Protein AF-A0A2N1R2W1-F1 (afdb_monomer)

Sequence (189 aa):
MGLFDTFIFDSPIACSECGKPIKSAQSRNFGSSLDTYRVGDAVRDCDIRLGIVKEQCYCDSCSGLNGAKENDTWLVIWHGVYAGAYASYESAEIRLNSIDRSTLLEWHSRHQTEKEEWQRRFRSFYAAIEEWHRYSVAEDKKAFLKEPLAFIRSNLLEYIKSDDPLGAILEGYKRDNDTTDLDGSDLSG

pLDDT: mean 80.57, std 15.58, range [33.22, 95.0]

Solvent-accessible surface area (backbone atoms only — not comparable to full-atom values): 11113 Å² total; per-residue (Å²): 136,83,61,41,24,34,40,47,33,91,58,58,44,63,38,91,87,80,61,50,73,32,51,51,34,62,40,75,91,46,62,38,75,60,47,76,41,45,69,55,34,74,50,62,74,46,87,52,50,70,50,73,45,83,44,59,32,69,51,86,90,43,69,84,48,94,80,61,76,74,37,63,31,23,37,24,31,51,74,24,21,32,69,43,53,28,77,40,67,68,61,31,52,52,49,65,73,63,68,48,72,65,59,52,52,51,36,52,50,49,54,51,52,53,50,53,50,49,52,52,50,51,53,53,52,51,50,52,52,55,48,50,52,52,52,72,71,41,90,53,56,71,60,63,70,65,44,97,62,44,84,83,43,61,63,55,67,61,26,69,74,40,98,49,36,67,60,47,51,52,62,74,67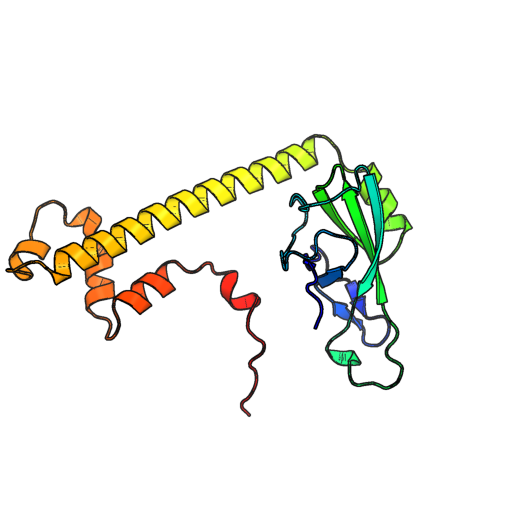,56,58,89,70,62,62,77,79,64,79,83,70,92,81,83,135

Secondary structure (DSSP, 8-state):
----EEEEEEEEEEPTTT-PEEEEEEESSS-----EE-TTPBPTT---SEEEEEEEE--TTTTTSTT-PPEEEEEEEETTEEEEEESSHHHHHHHHHH--HHHHHHHHHHHHHHHHHHHHHHHHHHHHHHHHHHHHH-S-HHHHTTSTTTTT-TTHHHHTTSSSHHHHHHHHTS-TTSSTT--------

Structure (mmCIF, N/CA/C/O backbone):
data_AF-A0A2N1R2W1-F1
#
_entry.id   AF-A0A2N1R2W1-F1
#
loop_
_atom_site.group_PDB
_atom_site.id
_atom_site.type_symbol
_atom_site.label_atom_id
_atom_site.label_alt_id
_atom_site.label_comp_id
_atom_site.label_asym_id
_atom_site.label_entity_id
_atom_site.label_seq_id
_atom_site.pdbx_PDB_ins_code
_atom_site.Cartn_x
_atom_site.Cartn_y
_atom_site.Cartn_z
_atom_site.occupancy
_atom_site.B_iso_or_equiv
_atom_site.auth_seq_id
_atom_site.auth_comp_id
_atom_site.auth_asym_id
_atom_site.auth_atom_id
_atom_site.pdbx_PDB_model_num
ATOM 1 N N . MET A 1 1 ? 1.694 -23.095 7.680 1.00 49.62 1 MET A N 1
ATOM 2 C CA . MET A 1 1 ? 1.696 -21.619 7.678 1.00 49.62 1 MET A CA 1
ATOM 3 C C . MET A 1 1 ? 0.454 -21.185 6.922 1.00 49.62 1 MET A C 1
ATOM 5 O O . MET A 1 1 ? 0.238 -21.720 5.843 1.00 49.62 1 MET A O 1
ATOM 9 N N . GLY A 1 2 ? -0.425 -20.392 7.537 1.00 59.78 2 GLY A N 1
ATOM 10 C CA . GLY A 1 2 ? -1.659 -19.933 6.886 1.00 59.78 2 GLY A CA 1
ATOM 11 C C . GLY A 1 2 ? -1.384 -18.728 5.989 1.00 59.78 2 GLY A C 1
ATOM 12 O O . GLY A 1 2 ? -0.413 -18.013 6.224 1.00 59.78 2 GLY A O 1
ATOM 13 N N . LEU A 1 3 ? -2.207 -18.542 4.959 1.00 78.38 3 LEU A N 1
ATOM 14 C CA . LEU A 1 3 ? -2.186 -17.342 4.127 1.00 78.38 3 LEU A CA 1
ATOM 15 C C . LEU A 1 3 ? -2.912 -16.242 4.910 1.00 78.38 3 LEU A C 1
ATOM 17 O O . LEU A 1 3 ? -4.079 -16.419 5.246 1.00 78.38 3 LEU A O 1
ATOM 21 N N . PHE A 1 4 ? -2.217 -15.164 5.266 1.00 84.25 4 PHE A N 1
ATOM 22 C CA . PHE A 1 4 ? -2.785 -14.052 6.029 1.00 84.25 4 PHE A CA 1
ATOM 23 C C . PHE A 1 4 ? -2.544 -12.747 5.294 1.00 84.25 4 PHE A C 1
ATOM 25 O O . PHE A 1 4 ? -1.460 -12.531 4.751 1.00 84.25 4 PHE A O 1
ATOM 32 N N . ASP A 1 5 ? -3.548 -11.882 5.302 1.00 88.81 5 ASP A N 1
ATOM 33 C CA . ASP A 1 5 ? -3.413 -10.541 4.754 1.00 88.81 5 ASP A CA 1
ATOM 34 C C . ASP A 1 5 ? -2.723 -9.634 5.776 1.00 88.81 5 ASP A C 1
ATOM 36 O O . ASP A 1 5 ? -2.948 -9.756 6.984 1.00 88.81 5 ASP A O 1
ATOM 40 N N . THR A 1 6 ? -1.874 -8.727 5.299 1.00 91.31 6 THR A N 1
ATOM 41 C CA . THR A 1 6 ? -1.077 -7.836 6.148 1.00 91.31 6 THR A CA 1
ATOM 42 C C . THR A 1 6 ? -1.639 -6.422 6.101 1.00 91.31 6 THR A C 1
ATOM 44 O O . THR A 1 6 ? -1.741 -5.819 5.041 1.00 91.31 6 THR A O 1
ATOM 47 N N . PHE A 1 7 ? -1.964 -5.854 7.256 1.00 92.88 7 PHE A N 1
ATOM 48 C CA . PHE A 1 7 ? -2.456 -4.486 7.389 1.00 92.88 7 PHE A CA 1
ATOM 49 C C . PHE A 1 7 ? -1.353 -3.607 7.957 1.00 92.88 7 PHE A C 1
ATOM 51 O O . PHE A 1 7 ? -0.898 -3.831 9.077 1.00 92.88 7 PHE A O 1
ATOM 58 N N . ILE A 1 8 ? -0.928 -2.604 7.191 1.00 93.62 8 ILE A N 1
ATOM 59 C CA . ILE A 1 8 ? 0.090 -1.640 7.609 1.00 93.62 8 ILE A CA 1
ATOM 60 C C . ILE A 1 8 ? -0.573 -0.512 8.395 1.00 93.62 8 ILE A C 1
ATOM 62 O O . ILE A 1 8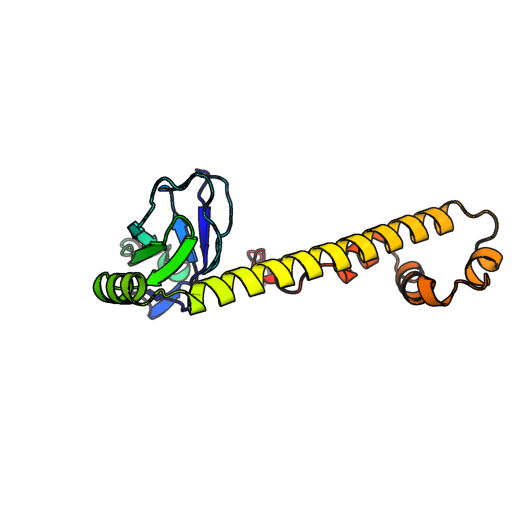 ? -1.594 0.049 7.986 1.00 93.62 8 ILE A O 1
ATOM 66 N N . PHE A 1 9 ? 0.001 -0.167 9.538 1.00 92.31 9 PHE A N 1
ATOM 67 C CA . PHE A 1 9 ? -0.501 0.898 10.391 1.00 92.31 9 PHE A CA 1
ATOM 68 C C . PHE A 1 9 ? 0.107 2.227 9.959 1.00 92.31 9 PHE A C 1
ATOM 70 O O . PHE A 1 9 ? 1.325 2.357 9.868 1.00 92.31 9 PHE A O 1
ATOM 77 N N . ASP A 1 10 ? -0.742 3.225 9.728 1.00 88.00 10 ASP A N 1
ATOM 78 C CA . ASP A 1 10 ? -0.288 4.589 9.430 1.00 88.00 10 ASP A CA 1
ATOM 79 C C . ASP A 1 10 ? 0.435 5.210 10.639 1.00 88.00 10 ASP A C 1
ATOM 81 O O . ASP A 1 10 ? 1.458 5.876 10.514 1.00 88.00 10 ASP A O 1
ATOM 85 N N . SER A 1 11 ? -0.059 4.905 11.842 1.00 87.62 11 SER A N 1
ATOM 86 C CA . SER A 1 11 ? 0.591 5.226 13.111 1.00 87.62 11 SER A CA 1
ATOM 87 C C . SER A 1 11 ? 0.948 3.934 13.848 1.00 87.62 11 SER A C 1
ATOM 89 O O . SER A 1 11 ? 0.044 3.144 14.132 1.00 87.62 11 SER A O 1
ATOM 91 N N . PRO A 1 12 ? 2.231 3.693 14.179 1.00 89.25 12 PRO A N 1
ATOM 92 C CA . PRO A 1 12 ? 2.627 2.484 14.885 1.00 89.25 12 PRO A CA 1
ATOM 93 C C . PRO A 1 12 ? 1.955 2.365 16.256 1.00 89.25 12 PRO A C 1
ATOM 95 O O . PRO A 1 12 ? 1.862 3.339 17.004 1.00 89.25 12 PRO A O 1
ATOM 98 N N . ILE A 1 13 ? 1.544 1.151 16.609 1.00 89.56 13 ILE A N 1
ATOM 99 C CA . ILE A 1 13 ? 0.961 0.839 17.916 1.00 89.56 13 ILE A CA 1
ATOM 100 C C . ILE A 1 13 ? 2.089 0.429 18.862 1.00 89.56 13 ILE A C 1
ATOM 102 O O . ILE A 1 13 ? 2.909 -0.420 18.524 1.00 89.56 13 ILE A O 1
ATOM 106 N N . ALA A 1 14 ? 2.163 1.027 20.049 1.00 88.62 14 ALA A N 1
ATOM 107 C CA . ALA A 1 14 ? 3.175 0.652 21.032 1.00 88.62 14 ALA A CA 1
ATOM 108 C C . ALA A 1 14 ? 2.843 -0.708 21.663 1.00 88.62 14 ALA A C 1
ATOM 110 O O . ALA A 1 14 ? 1.728 -0.928 22.134 1.00 88.62 14 ALA A O 1
ATOM 111 N N . CYS A 1 15 ? 3.826 -1.606 21.713 1.00 87.25 15 CYS A N 1
ATOM 112 C CA . CYS A 1 15 ? 3.702 -2.869 22.432 1.00 87.25 15 CYS A CA 1
ATOM 113 C C . CYS A 1 15 ? 3.507 -2.612 23.934 1.00 87.25 15 CYS A C 1
ATOM 115 O O . CYS A 1 15 ? 4.299 -1.896 24.547 1.00 87.25 15 CYS A O 1
ATOM 117 N N . SER A 1 16 ? 2.498 -3.239 24.538 1.00 84.25 16 SER A N 1
ATOM 118 C CA . SER A 1 16 ? 2.190 -3.104 25.969 1.00 84.25 16 SER A CA 1
ATOM 119 C C . SER A 1 16 ? 3.303 -3.606 26.901 1.00 84.25 16 SER A C 1
ATOM 121 O O . SER A 1 16 ? 3.404 -3.133 28.029 1.00 84.25 16 SER A O 1
ATOM 123 N N . GLU A 1 17 ? 4.158 -4.518 26.428 1.00 84.19 17 GLU A N 1
ATOM 124 C CA . GLU A 1 17 ? 5.233 -5.125 27.224 1.00 84.19 17 GLU A CA 1
ATOM 125 C C . GLU A 1 17 ? 6.575 -4.383 27.085 1.00 84.19 17 GLU A C 1
ATOM 127 O O . GLU A 1 17 ? 7.234 -4.093 28.080 1.00 84.19 17 GLU A O 1
ATOM 132 N N . CYS A 1 18 ? 7.003 -4.055 25.859 1.00 85.12 18 CYS A N 1
ATOM 133 C CA . CYS A 1 18 ? 8.324 -3.449 25.618 1.00 85.12 18 CYS A CA 1
ATOM 134 C C . CYS A 1 18 ? 8.290 -2.006 25.095 1.00 85.12 18 CYS A C 1
ATOM 136 O O . CYS A 1 18 ? 9.349 -1.415 24.888 1.00 85.12 18 CYS A O 1
ATOM 138 N N . GLY A 1 19 ? 7.109 -1.446 24.819 1.00 84.62 19 GLY A N 1
ATOM 139 C CA . GLY A 1 19 ? 6.942 -0.093 24.278 1.00 84.62 19 GLY A CA 1
ATOM 140 C C . GLY A 1 19 ? 7.426 0.098 22.837 1.00 84.62 19 GLY A C 1
ATOM 141 O O . GLY A 1 19 ? 7.296 1.193 22.293 1.00 84.62 19 GLY A O 1
ATOM 142 N N . LYS A 1 20 ? 7.982 -0.937 22.193 1.00 87.56 20 LYS A N 1
ATOM 143 C CA . LYS A 1 20 ? 8.446 -0.840 20.805 1.00 87.56 20 LYS A CA 1
ATOM 144 C C . LYS A 1 20 ? 7.273 -0.687 19.829 1.00 87.56 20 LYS A C 1
ATOM 146 O O . LYS A 1 20 ? 6.203 -1.249 20.079 1.00 87.56 20 LYS A O 1
ATOM 151 N N . PRO A 1 21 ? 7.476 0.035 18.712 1.00 88.88 21 PRO A N 1
ATOM 152 C CA . PRO A 1 21 ? 6.436 0.257 17.718 1.00 88.88 21 PRO A CA 1
ATOM 153 C C . PRO A 1 21 ? 6.151 -1.014 16.911 1.00 88.88 21 PRO A C 1
ATOM 155 O O . PRO A 1 21 ? 7.048 -1.581 16.290 1.00 88.88 21 PRO A O 1
ATOM 158 N N . ILE A 1 22 ? 4.887 -1.414 16.878 1.00 89.25 22 ILE A N 1
ATOM 159 C CA . ILE A 1 22 ? 4.331 -2.428 15.985 1.00 89.25 22 ILE A CA 1
ATOM 160 C C . ILE A 1 22 ? 3.767 -1.688 14.773 1.00 89.25 22 ILE A C 1
ATOM 162 O O . ILE A 1 22 ? 2.984 -0.750 14.926 1.00 89.25 22 ILE A O 1
ATOM 166 N N . LYS A 1 23 ? 4.202 -2.068 13.570 1.00 91.00 23 LYS A N 1
ATOM 167 C CA . LYS A 1 23 ? 3.868 -1.362 12.320 1.00 91.00 23 LYS A CA 1
ATOM 168 C C . LYS A 1 23 ? 2.796 -2.061 11.489 1.00 91.00 23 LYS A C 1
ATOM 170 O O . LYS A 1 23 ? 2.298 -1.468 10.537 1.00 91.00 23 LYS A O 1
ATOM 175 N N . SER A 1 24 ? 2.469 -3.306 11.810 1.00 91.81 24 SER A N 1
ATOM 176 C CA . SER A 1 24 ? 1.511 -4.089 11.044 1.00 91.81 24 SER A CA 1
ATOM 177 C C . SER A 1 24 ? 0.845 -5.170 11.887 1.00 91.81 24 SER A C 1
ATOM 179 O O . SER A 1 24 ? 1.330 -5.548 12.956 1.00 91.81 24 SER A O 1
ATOM 181 N N . ALA A 1 25 ? -0.277 -5.675 11.385 1.00 90.81 25 ALA A N 1
ATOM 182 C CA . ALA A 1 25 ? -0.905 -6.898 11.866 1.00 90.81 25 ALA A CA 1
ATOM 183 C C . ALA A 1 25 ? -1.249 -7.815 10.699 1.00 90.81 25 ALA A C 1
ATOM 185 O O . ALA A 1 25 ? -1.547 -7.355 9.598 1.00 90.81 25 ALA A O 1
ATOM 186 N N . GLN A 1 26 ? -1.242 -9.115 10.973 1.00 89.44 26 GLN A N 1
ATOM 187 C CA . GLN A 1 26 ? -1.761 -10.123 10.062 1.00 89.44 26 GLN A CA 1
ATOM 188 C C . GLN A 1 26 ? -3.188 -10.471 10.470 1.00 89.44 26 GLN A C 1
ATOM 190 O O . GLN A 1 26 ? -3.437 -10.755 11.639 1.00 89.44 26 GLN A O 1
ATOM 195 N N . SER A 1 27 ? -4.112 -10.464 9.514 1.00 86.44 27 SER A N 1
ATOM 196 C CA . SER A 1 27 ? -5.513 -10.802 9.754 1.00 86.44 27 SER A 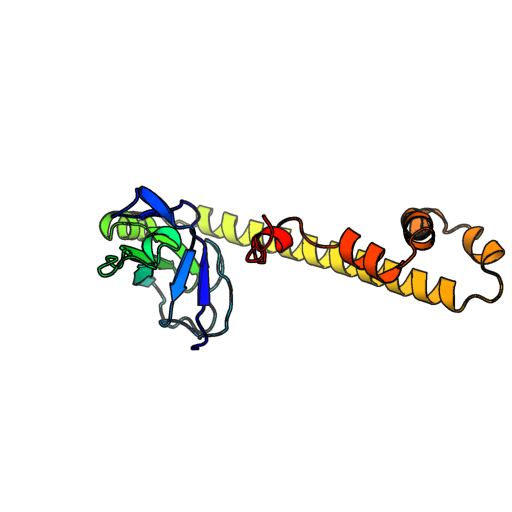CA 1
ATOM 197 C C . SER A 1 27 ? -5.914 -12.075 9.017 1.00 86.44 27 SER A C 1
ATOM 199 O O . SER A 1 27 ? -5.490 -12.338 7.889 1.00 86.44 27 SER A O 1
ATOM 201 N N . ARG A 1 28 ? -6.769 -12.861 9.680 1.00 84.69 28 ARG A N 1
ATOM 202 C CA . ARG A 1 28 ? -7.452 -14.039 9.116 1.00 84.69 28 ARG A CA 1
ATOM 203 C C . ARG A 1 28 ? -8.890 -13.754 8.695 1.00 84.69 28 ARG A C 1
ATOM 205 O O . ARG A 1 28 ? -9.546 -14.637 8.158 1.00 84.69 28 ARG A O 1
ATOM 212 N N . ASN A 1 29 ? -9.393 -12.563 9.007 1.00 82.38 29 ASN A N 1
ATOM 213 C CA . ASN A 1 29 ? -10.805 -12.218 8.865 1.00 82.38 29 ASN A CA 1
ATOM 214 C C . ASN A 1 29 ? -11.178 -11.776 7.440 1.00 82.38 29 ASN A C 1
ATOM 216 O O . ASN A 1 29 ? -12.335 -11.447 7.190 1.00 82.38 29 ASN A O 1
ATOM 220 N N . PHE A 1 30 ? -10.216 -11.781 6.515 1.00 83.50 30 PHE A N 1
ATOM 221 C CA . PHE A 1 30 ? -10.380 -11.373 5.119 1.00 83.50 30 PHE A CA 1
ATOM 222 C C . PHE A 1 30 ? -9.946 -12.495 4.160 1.00 83.50 30 PHE A C 1
ATOM 224 O O . PHE A 1 30 ? -9.651 -13.612 4.596 1.00 83.50 30 PHE A O 1
ATOM 231 N N . GLY A 1 31 ? -9.934 -12.202 2.854 1.00 71.31 31 GLY A N 1
ATOM 232 C CA . GLY A 1 31 ? -9.755 -13.155 1.750 1.00 71.31 31 GLY A CA 1
ATOM 233 C C . GLY A 1 31 ? -8.537 -14.084 1.817 1.00 71.31 31 GLY A C 1
ATOM 234 O O . GLY A 1 31 ? -8.500 -15.065 1.078 1.00 71.31 31 GLY A O 1
ATOM 235 N N . SER A 1 32 ? -7.577 -13.849 2.722 1.00 78.25 32 SER A N 1
ATOM 236 C CA . SER A 1 32 ? -6.394 -14.701 2.916 1.00 78.25 32 SER A CA 1
ATOM 237 C C . SER A 1 32 ? -5.560 -14.780 1.633 1.00 78.25 32 SER A C 1
ATOM 239 O O . SER A 1 32 ? -5.049 -15.829 1.242 1.00 78.25 32 SER A O 1
ATOM 241 N N . SER A 1 33 ? -5.448 -13.632 0.970 1.00 80.31 33 SER A N 1
ATOM 242 C CA . SER A 1 33 ? -4.845 -13.418 -0.347 1.00 80.31 33 SER A CA 1
ATOM 243 C C . SER A 1 33 ? -3.339 -13.138 -0.314 1.00 80.31 33 SER A C 1
ATOM 245 O O . SER A 1 33 ? -2.736 -13.006 -1.376 1.00 80.31 33 SER A O 1
ATOM 247 N N . LEU A 1 34 ? -2.731 -13.071 0.879 1.00 85.38 34 LEU A N 1
ATOM 248 C CA . LEU A 1 34 ? -1.364 -12.562 1.093 1.00 85.38 34 LEU A CA 1
ATOM 249 C C . LEU A 1 34 ? -1.186 -11.126 0.581 1.00 85.38 34 LEU A C 1
ATOM 251 O O . LEU A 1 34 ? -0.081 -10.719 0.222 1.00 85.38 34 LEU A O 1
ATOM 255 N N . ASP A 1 35 ? -2.273 -10.360 0.533 1.00 88.12 35 ASP A N 1
ATOM 256 C CA . ASP A 1 35 ? -2.211 -8.971 0.112 1.00 88.12 35 ASP A CA 1
ATOM 257 C C . ASP A 1 35 ? -1.755 -8.096 1.290 1.00 88.12 35 ASP A C 1
ATOM 259 O O . ASP A 1 35 ? -2.054 -8.365 2.460 1.00 88.12 35 ASP A O 1
ATOM 263 N N . THR A 1 36 ? -1.044 -7.018 0.966 1.00 91.25 36 THR A N 1
ATOM 264 C CA . THR A 1 36 ? -0.654 -5.979 1.922 1.00 91.25 36 THR A CA 1
ATOM 265 C C . THR A 1 36 ? -1.529 -4.749 1.708 1.00 91.25 36 THR A C 1
ATOM 267 O O . THR A 1 36 ? -1.535 -4.174 0.622 1.00 91.25 36 THR A O 1
ATOM 270 N N . TYR A 1 37 ? -2.243 -4.327 2.750 1.00 91.94 37 TYR A N 1
ATOM 271 C CA . TYR A 1 37 ? -3.187 -3.213 2.728 1.00 91.94 37 TYR A CA 1
ATOM 272 C C . TYR A 1 37 ? -2.670 -2.019 3.535 1.00 91.94 37 TYR A C 1
ATOM 274 O O . TYR A 1 37 ? -2.253 -2.151 4.690 1.00 91.94 37 TYR A O 1
ATOM 282 N N . ARG A 1 38 ? -2.748 -0.825 2.947 1.00 93.06 38 ARG A N 1
ATOM 283 C CA . ARG A 1 38 ? -2.485 0.475 3.581 1.00 93.06 38 ARG A CA 1
ATOM 284 C C . ARG A 1 38 ? -3.782 1.266 3.736 1.00 93.06 38 ARG A C 1
ATOM 286 O O . ARG A 1 38 ? -4.783 0.998 3.074 1.00 93.06 38 ARG A O 1
ATOM 293 N N . VAL A 1 39 ? -3.786 2.251 4.632 1.00 93.31 39 VAL A N 1
ATOM 294 C CA . VAL A 1 39 ? -4.978 3.078 4.887 1.00 93.31 39 VAL A CA 1
ATOM 295 C C . VAL A 1 39 ? 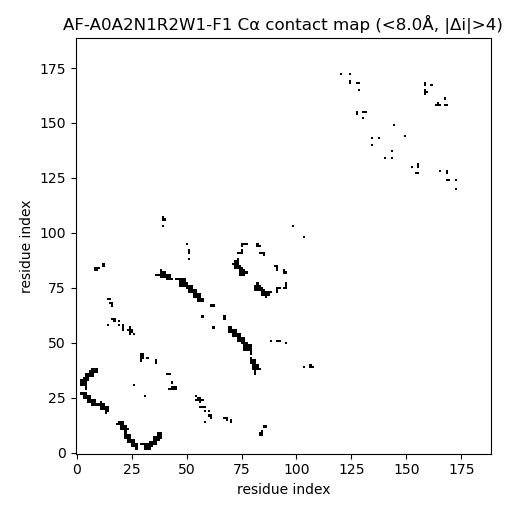-5.430 3.753 3.601 1.00 93.31 39 VAL A C 1
ATOM 297 O O . VAL A 1 39 ? -4.662 4.518 3.027 1.00 93.31 39 VAL A O 1
ATOM 300 N N . GLY A 1 40 ? -6.663 3.500 3.177 1.00 91.50 40 GLY A N 1
ATOM 301 C CA . GLY A 1 40 ? -7.271 3.945 1.926 1.00 91.50 40 GLY A CA 1
ATOM 302 C C . GLY A 1 40 ? -7.355 2.858 0.852 1.00 91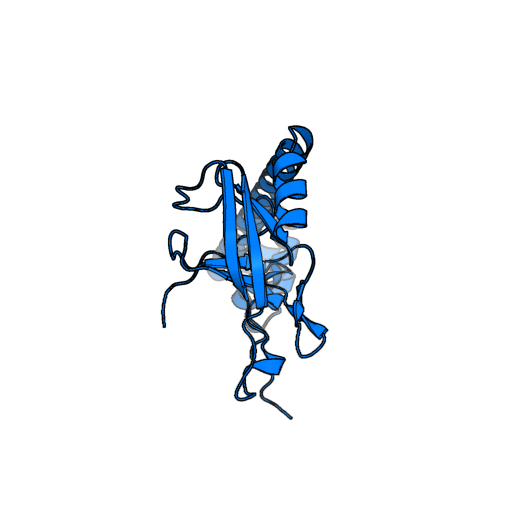.50 40 GLY A C 1
ATOM 303 O O . GLY A 1 40 ? -7.946 3.105 -0.198 1.00 91.50 40 GLY A O 1
ATOM 304 N N . ASP A 1 41 ? -6.805 1.667 1.087 1.00 92.06 41 ASP A N 1
ATOM 305 C CA . ASP A 1 41 ? -6.856 0.554 0.137 1.00 92.06 41 ASP A CA 1
ATOM 306 C C . ASP A 1 41 ? -8.166 -0.226 0.255 1.00 92.06 41 ASP A C 1
ATOM 308 O O . ASP A 1 41 ? -8.703 -0.427 1.347 1.00 92.06 41 ASP A O 1
ATOM 312 N N . ALA A 1 42 ? -8.682 -0.682 -0.887 1.00 91.19 42 ALA A N 1
ATOM 313 C CA . ALA A 1 42 ? -9.834 -1.572 -0.928 1.00 91.19 42 ALA A CA 1
ATOM 314 C C . ALA A 1 42 ? -9.404 -2.996 -0.559 1.00 91.19 42 ALA A C 1
ATOM 316 O O . ALA A 1 42 ? -8.545 -3.579 -1.221 1.00 91.19 42 ALA A O 1
ATOM 317 N N . VAL A 1 43 ? -10.025 -3.553 0.476 1.00 90.50 43 VAL A N 1
ATOM 318 C CA . VAL A 1 43 ? -9.779 -4.914 0.950 1.00 90.50 43 VAL A CA 1
ATOM 319 C C . VAL A 1 43 ? -10.513 -5.895 0.039 1.00 90.50 43 VAL A C 1
ATOM 321 O O . VAL A 1 43 ? -11.731 -5.788 -0.141 1.00 90.50 43 VAL A O 1
ATOM 324 N N . ARG A 1 44 ? -9.783 -6.839 -0.566 1.00 85.38 44 ARG A N 1
ATOM 325 C CA . ARG A 1 44 ? -10.388 -7.880 -1.409 1.00 85.38 44 ARG A CA 1
ATOM 326 C C . ARG A 1 44 ? -11.193 -8.850 -0.554 1.00 85.38 44 ARG A C 1
ATOM 328 O O . ARG A 1 44 ? -10.857 -9.092 0.603 1.00 85.38 44 ARG A O 1
ATOM 335 N N . ASP A 1 45 ? -12.272 -9.370 -1.135 1.00 84.44 45 ASP A N 1
ATOM 336 C CA . ASP A 1 45 ? -13.166 -10.343 -0.494 1.00 84.44 45 ASP A CA 1
ATOM 337 C C . ASP A 1 45 ? -13.620 -9.911 0.914 1.00 84.44 45 ASP A C 1
ATOM 339 O O . ASP A 1 45 ? -13.723 -10.702 1.849 1.00 84.44 45 ASP A O 1
ATOM 343 N N . CYS A 1 46 ? -13.870 -8.607 1.070 1.00 85.62 46 CYS A N 1
ATOM 344 C CA . CYS A 1 46 ? -14.313 -8.010 2.318 1.00 85.62 46 CYS A CA 1
ATOM 345 C C . CYS A 1 46 ? -15.843 -7.929 2.370 1.00 85.62 46 CYS A C 1
ATOM 347 O O . CYS A 1 46 ? -16.463 -7.069 1.736 1.00 85.62 46 CYS A O 1
ATOM 349 N N . ASP A 1 47 ? -16.453 -8.788 3.185 1.00 84.88 47 ASP A N 1
ATOM 350 C CA . ASP A 1 47 ? -17.901 -8.764 3.437 1.00 84.88 47 ASP A CA 1
ATOM 351 C C . ASP A 1 47 ? -18.326 -7.616 4.373 1.00 84.88 47 ASP A C 1
ATOM 353 O O . ASP A 1 47 ? -19.506 -7.259 4.469 1.00 84.88 47 ASP A O 1
ATOM 357 N N . ILE A 1 48 ? -17.363 -6.992 5.057 1.00 85.38 48 ILE A N 1
ATOM 358 C CA . ILE A 1 48 ? -17.611 -5.932 6.032 1.00 85.38 48 ILE A CA 1
ATOM 359 C C . ILE A 1 48 ? -17.828 -4.606 5.304 1.00 85.38 48 ILE A C 1
ATOM 361 O O . ILE A 1 48 ? -16.906 -3.979 4.782 1.00 85.38 48 ILE A O 1
ATOM 365 N N . ARG A 1 49 ? -19.079 -4.137 5.309 1.00 85.00 49 ARG A N 1
ATOM 366 C CA . ARG A 1 49 ? -19.423 -2.816 4.767 1.00 85.00 49 ARG A CA 1
ATOM 367 C C . ARG A 1 49 ? -19.063 -1.692 5.723 1.00 85.00 49 ARG A C 1
ATOM 369 O O . ARG A 1 49 ? -18.513 -0.708 5.278 1.00 85.00 49 ARG A O 1
ATOM 376 N N . LEU A 1 50 ? -19.357 -1.794 7.006 1.00 89.75 50 LEU A N 1
ATOM 377 C CA . LEU A 1 50 ? -18.965 -0.800 8.005 1.00 89.75 50 LEU A CA 1
ATOM 378 C C . LEU A 1 50 ? -18.714 -1.566 9.293 1.00 89.75 50 LEU A C 1
ATOM 380 O O . LEU A 1 50 ? -19.603 -2.288 9.744 1.00 89.75 50 LEU A O 1
ATOM 384 N N . GLY A 1 51 ? -17.520 -1.456 9.863 1.00 92.50 51 GLY A N 1
ATOM 385 C CA . GLY A 1 51 ? -17.224 -2.195 11.080 1.00 92.50 51 GLY A CA 1
ATOM 386 C C . GLY A 1 51 ? -15.817 -2.002 11.607 1.00 92.50 51 GLY A C 1
ATOM 387 O O . GLY A 1 51 ? -14.924 -1.503 10.922 1.00 92.50 51 GLY A O 1
ATOM 388 N N . ILE A 1 52 ? -15.648 -2.427 12.854 1.00 94.06 52 ILE A N 1
ATOM 389 C CA . ILE A 1 52 ? -14.369 -2.478 13.548 1.00 94.06 52 ILE A CA 1
ATOM 390 C C . ILE A 1 52 ? -14.079 -3.948 13.828 1.00 94.06 52 ILE A C 1
ATOM 392 O O . ILE A 1 52 ? -14.882 -4.633 14.461 1.00 94.06 52 ILE A O 1
ATOM 396 N N . VAL A 1 53 ? -12.939 -4.429 13.349 1.00 92.81 53 VAL A N 1
ATOM 397 C CA . VAL A 1 53 ? -12.485 -5.807 13.533 1.00 92.81 53 VAL A CA 1
ATOM 398 C C . VAL A 1 53 ? -11.411 -5.816 14.602 1.00 92.81 53 VAL A C 1
ATOM 400 O O . VAL A 1 53 ? -10.423 -5.090 14.504 1.00 92.81 53 VAL A O 1
ATOM 403 N N . LYS A 1 54 ? -11.609 -6.631 15.636 1.00 93.19 54 LYS A N 1
ATOM 404 C CA . LYS A 1 54 ? -10.579 -6.873 16.639 1.00 93.19 54 LYS A CA 1
ATOM 405 C C . LYS A 1 54 ? -9.585 -7.892 16.089 1.00 93.19 54 LYS A C 1
ATOM 407 O O . LYS A 1 54 ? -9.980 -8.989 15.707 1.00 93.19 54 LYS A O 1
ATOM 412 N N . GLU A 1 55 ? -8.316 -7.528 16.102 1.00 90.94 55 GLU A N 1
ATOM 413 C CA . GLU A 1 55 ? -7.187 -8.363 15.723 1.00 90.94 55 GLU A CA 1
ATOM 414 C C . GLU A 1 55 ? -6.146 -8.389 16.827 1.00 90.94 55 GLU A C 1
ATOM 416 O O . GLU A 1 55 ? -6.116 -7.532 17.711 1.00 90.94 55 GLU A O 1
ATOM 421 N N . GLN A 1 56 ? -5.264 -9.372 16.746 1.00 87.94 56 GLN A N 1
ATOM 422 C CA . GLN A 1 56 ? -4.111 -9.473 17.621 1.00 87.94 56 GLN A CA 1
ATOM 423 C C . GLN A 1 56 ? -2.864 -9.154 16.814 1.00 87.94 56 GLN A C 1
ATOM 425 O O . GLN A 1 56 ? -2.620 -9.750 15.765 1.00 87.94 56 GLN A O 1
ATOM 430 N N . CYS A 1 57 ? -2.075 -8.202 17.296 1.00 86.00 57 CYS A N 1
ATOM 431 C CA . CYS A 1 57 ? -0.798 -7.868 16.697 1.00 86.00 57 CYS A CA 1
ATOM 432 C C . CYS A 1 57 ? 0.356 -8.425 17.529 1.00 86.00 57 CYS A C 1
ATOM 434 O O . CYS A 1 57 ? 0.306 -8.541 18.762 1.00 86.00 57 CYS A O 1
ATOM 436 N N . TYR A 1 58 ? 1.403 -8.809 16.809 1.00 81.81 58 TYR A N 1
ATOM 437 C CA . TYR A 1 58 ? 2.571 -9.452 17.372 1.00 81.81 58 TYR A CA 1
ATOM 438 C C . TYR A 1 58 ? 3.737 -8.477 17.436 1.00 81.81 58 TYR A C 1
ATOM 440 O O . TYR A 1 58 ? 3.915 -7.640 16.555 1.00 81.81 58 TYR A O 1
ATOM 448 N N . CYS A 1 59 ? 4.539 -8.590 18.491 1.00 83.31 59 CYS A N 1
ATOM 449 C CA . CYS A 1 59 ? 5.758 -7.811 18.629 1.00 83.31 59 CYS A CA 1
ATOM 450 C C . CYS A 1 59 ? 6.967 -8.722 18.425 1.00 83.31 59 CYS A C 1
ATOM 452 O O . CYS A 1 59 ? 7.237 -9.588 19.260 1.00 83.31 59 CYS A O 1
ATOM 454 N N . ASP A 1 60 ? 7.750 -8.461 17.380 1.00 81.56 60 ASP A N 1
ATOM 455 C CA . ASP A 1 60 ? 8.939 -9.258 17.046 1.00 81.56 60 ASP A CA 1
ATOM 456 C C . ASP A 1 60 ? 9.959 -9.303 18.186 1.00 81.56 60 ASP A C 1
ATOM 458 O O . ASP A 1 60 ? 10.636 -10.305 18.389 1.00 81.56 60 ASP A O 1
ATOM 462 N N . SER A 1 61 ? 10.033 -8.245 18.995 1.00 80.56 61 SER A N 1
ATOM 463 C CA . SER A 1 61 ? 10.947 -8.187 20.142 1.00 80.56 61 SER A CA 1
ATOM 464 C C . SER A 1 61 ? 10.478 -8.975 21.362 1.00 80.56 61 SER A C 1
ATOM 466 O O . SER A 1 61 ? 11.305 -9.341 22.192 1.00 80.56 61 SER A O 1
ATOM 468 N N . CYS A 1 62 ? 9.174 -9.224 21.494 1.00 76.75 62 CYS A N 1
ATOM 469 C CA . CYS A 1 62 ? 8.611 -10.003 22.601 1.00 76.75 62 CYS A CA 1
ATOM 470 C C . CYS A 1 62 ? 8.355 -11.464 22.218 1.00 76.75 62 CYS A C 1
ATOM 472 O O . CYS A 1 62 ? 8.043 -12.276 23.081 1.00 76.75 62 CYS A O 1
ATOM 474 N N . SER A 1 63 ? 8.536 -11.796 20.942 1.00 66.06 63 SER A N 1
ATOM 475 C CA . SER A 1 63 ? 8.212 -13.076 20.321 1.00 66.06 63 SER A CA 1
ATOM 476 C C . SER A 1 63 ? 8.801 -14.327 20.988 1.00 66.06 63 SER A C 1
ATOM 478 O O . SER A 1 63 ? 8.223 -15.408 20.906 1.00 66.06 63 SER A O 1
ATOM 480 N N . GLY A 1 64 ? 9.942 -14.185 21.666 1.00 62.47 64 GLY A N 1
ATOM 481 C CA . GLY A 1 64 ? 10.637 -15.271 22.364 1.00 62.47 64 GLY A CA 1
ATOM 482 C C . GLY A 1 64 ? 10.404 -15.331 23.878 1.00 62.47 64 GLY A C 1
ATOM 483 O O . GLY A 1 64 ? 10.943 -16.218 24.539 1.00 62.47 64 GLY A O 1
ATOM 484 N N . LEU A 1 65 ? 9.648 -14.392 24.456 1.00 59.75 65 LEU A N 1
ATOM 485 C CA . LEU A 1 65 ? 9.378 -14.360 25.894 1.00 59.75 65 LEU A CA 1
ATOM 486 C C . LEU A 1 65 ? 8.145 -15.217 26.200 1.00 59.75 65 LEU A C 1
ATOM 488 O O . LEU A 1 65 ? 7.036 -14.921 25.758 1.00 59.75 65 LEU A O 1
ATOM 492 N N . ASN A 1 66 ? 8.337 -16.282 26.984 1.00 45.47 66 ASN A N 1
ATOM 493 C CA . ASN A 1 66 ? 7.249 -17.111 27.503 1.00 45.47 66 ASN A CA 1
ATOM 494 C C . ASN A 1 66 ? 6.248 -16.227 28.270 1.00 45.47 66 ASN A C 1
ATOM 496 O O . ASN A 1 66 ? 6.540 -15.792 29.382 1.00 45.47 66 ASN A O 1
ATOM 500 N N . GLY A 1 67 ? 5.084 -15.959 27.669 1.00 50.50 67 GLY A N 1
ATOM 501 C CA . GLY A 1 67 ? 4.050 -15.083 28.233 1.00 50.50 67 GLY A CA 1
ATOM 502 C C . GLY A 1 67 ? 3.858 -13.740 27.523 1.00 50.50 67 GLY A C 1
ATOM 503 O O . GLY A 1 67 ? 3.186 -12.880 28.087 1.00 50.50 67 GLY A O 1
ATOM 504 N N . ALA A 1 68 ? 4.416 -13.544 26.321 1.00 54.97 68 ALA A N 1
ATOM 505 C CA . ALA A 1 68 ? 4.130 -12.370 25.498 1.00 54.97 68 ALA A CA 1
ATOM 506 C C . ALA A 1 68 ? 2.613 -12.178 25.344 1.00 54.97 68 ALA A C 1
ATOM 508 O O . ALA A 1 68 ? 1.924 -13.020 24.766 1.00 54.97 68 ALA A O 1
ATOM 509 N N . LYS A 1 69 ? 2.090 -11.081 25.899 1.00 61.34 69 LYS A N 1
ATOM 510 C CA . LYS A 1 69 ? 0.684 -10.728 25.738 1.00 61.34 69 LYS A CA 1
ATOM 511 C C . LYS A 1 69 ? 0.431 -10.309 24.299 1.00 61.34 69 LYS A C 1
ATOM 513 O O . LYS A 1 69 ? 1.146 -9.476 23.741 1.00 61.34 69 LYS A O 1
ATOM 518 N N . GLU A 1 70 ? -0.608 -10.893 23.723 1.00 71.69 70 GLU A N 1
ATOM 519 C CA . GLU A 1 70 ? -1.177 -10.461 22.454 1.00 71.69 70 GLU A CA 1
ATOM 520 C C . GLU A 1 70 ? -1.638 -9.007 22.614 1.00 71.69 70 GLU A C 1
ATOM 522 O O . GLU A 1 70 ? -2.360 -8.671 23.556 1.00 71.69 70 GLU A O 1
ATOM 527 N N . ASN A 1 71 ? -1.162 -8.124 21.735 1.00 83.00 71 ASN A N 1
ATOM 528 C CA . ASN A 1 71 ? -1.598 -6.736 21.744 1.00 83.00 71 ASN A CA 1
ATOM 529 C 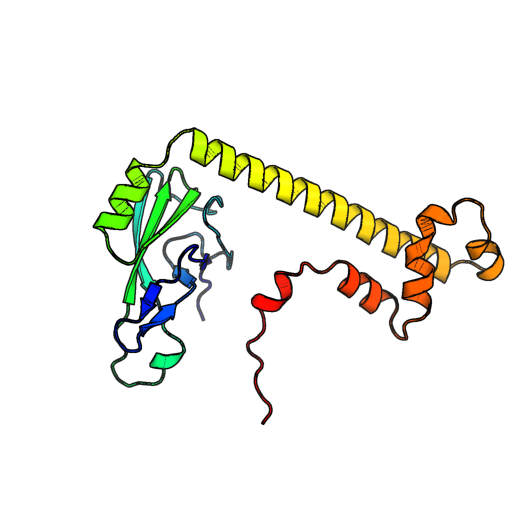C . ASN A 1 71 ? -2.870 -6.654 20.909 1.00 83.00 71 ASN A C 1
ATOM 531 O O . ASN A 1 71 ? -2.860 -6.941 19.712 1.00 83.00 71 ASN A O 1
ATOM 535 N N . ASP A 1 72 ? -3.970 -6.276 21.546 1.00 89.50 72 ASP A N 1
ATOM 536 C CA . ASP A 1 72 ? -5.220 -6.065 20.835 1.00 89.50 72 ASP A CA 1
ATOM 537 C C . ASP A 1 72 ? -5.092 -4.835 19.924 1.00 89.50 72 ASP A C 1
ATOM 539 O O . ASP A 1 72 ? -4.593 -3.780 20.319 1.00 89.50 72 ASP A O 1
ATOM 543 N N . THR A 1 73 ? -5.530 -4.980 18.681 1.00 91.94 73 THR A N 1
ATOM 544 C CA . THR A 1 73 ? -5.613 -3.915 17.682 1.00 91.94 73 THR A CA 1
ATOM 545 C C . THR A 1 73 ? -7.000 -3.920 17.065 1.00 91.94 73 THR A C 1
ATOM 547 O O . THR A 1 73 ? -7.621 -4.963 16.888 1.00 91.94 73 THR A O 1
ATOM 550 N N . TRP A 1 74 ? -7.499 -2.741 16.726 1.00 94.44 74 TRP A N 1
ATOM 551 C CA . TRP A 1 74 ? -8.812 -2.557 16.129 1.00 94.44 74 TRP A CA 1
ATOM 552 C C . TRP A 1 74 ? -8.640 -2.001 14.721 1.00 94.44 74 TRP A C 1
ATOM 554 O O . TRP A 1 74 ? -8.217 -0.858 14.546 1.00 94.44 74 TRP A O 1
ATOM 564 N N . LEU A 1 75 ? -8.944 -2.824 13.718 1.00 94.19 75 LEU A N 1
ATOM 565 C CA . LEU A 1 75 ? -8.940 -2.440 12.311 1.00 94.19 75 LEU A CA 1
ATOM 566 C C . LEU A 1 75 ? -10.288 -1.822 11.949 1.00 94.19 75 LEU A C 1
ATOM 568 O O . LEU A 1 75 ? -11.336 -2.420 12.185 1.00 94.19 75 LEU A O 1
ATOM 572 N N . VAL A 1 76 ? -10.270 -0.637 11.350 1.00 95.00 76 VAL A N 1
ATOM 573 C CA . VAL A 1 76 ? -11.472 0.068 10.900 1.00 95.00 76 VAL A CA 1
ATOM 574 C C . VAL A 1 76 ? -11.678 -0.201 9.419 1.00 95.00 76 VAL A C 1
ATOM 576 O O . VAL A 1 76 ? -10.814 0.126 8.603 1.00 95.00 76 VAL A O 1
ATOM 579 N N . ILE A 1 77 ? -12.837 -0.756 9.069 1.00 94.25 77 ILE A N 1
ATOM 580 C CA . ILE A 1 77 ? -13.251 -0.987 7.687 1.00 94.25 77 ILE A CA 1
ATOM 581 C C . ILE A 1 77 ? -14.440 -0.087 7.355 1.00 94.25 77 ILE A C 1
ATOM 583 O O . ILE A 1 77 ? -15.482 -0.127 8.016 1.00 94.25 77 ILE A O 1
ATOM 587 N N . TRP A 1 78 ? -14.289 0.702 6.293 1.00 93.62 78 TRP A N 1
ATOM 588 C CA . TRP A 1 78 ? -15.300 1.622 5.790 1.00 93.62 78 TRP A CA 1
ATOM 589 C C . TRP A 1 78 ? -15.617 1.327 4.322 1.00 93.62 78 TRP A C 1
ATOM 591 O O . TRP A 1 78 ? -14.782 1.489 3.446 1.00 93.62 78 TRP A O 1
ATOM 601 N N . HIS A 1 79 ? -16.820 0.846 4.039 1.00 90.50 79 HIS A N 1
ATOM 602 C CA . HIS A 1 79 ? -17.286 0.333 2.742 1.00 90.50 79 HIS A CA 1
ATOM 603 C C . HIS A 1 79 ? -16.303 -0.611 2.025 1.00 90.50 79 HIS A C 1
ATOM 605 O O . HIS A 1 79 ? -16.164 -0.551 0.805 1.00 90.50 79 HIS A O 1
ATOM 611 N N . GLY A 1 80 ? -15.653 -1.510 2.773 1.00 89.94 80 GLY A N 1
ATOM 612 C CA . GLY A 1 80 ? -14.624 -2.416 2.246 1.00 89.94 80 GLY A CA 1
ATOM 613 C C . GLY A 1 80 ? -13.259 -1.753 2.022 1.00 89.94 80 GLY A C 1
ATOM 614 O O . GLY A 1 80 ? -12.371 -2.369 1.449 1.00 89.94 80 GLY A O 1
ATOM 615 N N . VAL A 1 81 ? -13.076 -0.506 2.462 1.00 92.62 81 VAL A N 1
ATOM 616 C CA . VAL A 1 81 ? -11.798 0.213 2.460 1.00 92.62 81 VAL A CA 1
ATOM 617 C C . VAL A 1 81 ? -11.194 0.161 3.855 1.00 92.62 81 VAL A C 1
ATOM 619 O O . VAL A 1 81 ? -11.872 0.425 4.850 1.00 92.62 81 VAL A O 1
ATOM 622 N N . TYR A 1 82 ? -9.909 -0.158 3.941 1.00 94.62 82 TYR A N 1
ATOM 623 C CA . TYR A 1 82 ? -9.174 -0.114 5.195 1.00 94.62 82 TYR A CA 1
ATOM 624 C C . TYR A 1 82 ? -8.926 1.342 5.605 1.00 94.62 82 TYR A C 1
ATOM 626 O O . TYR A 1 82 ? -8.242 2.083 4.911 1.00 94.62 82 TYR A O 1
ATOM 634 N N . ALA A 1 83 ? -9.491 1.774 6.730 1.00 93.31 83 ALA A N 1
ATOM 635 C CA . ALA A 1 83 ? -9.507 3.180 7.136 1.00 93.31 83 ALA A CA 1
ATOM 636 C C . ALA A 1 83 ? -8.532 3.536 8.272 1.00 93.31 83 ALA A C 1
ATOM 638 O O . ALA A 1 83 ? -8.383 4.720 8.601 1.00 93.31 83 ALA A O 1
ATOM 639 N N . GLY A 1 84 ? -7.882 2.536 8.869 1.00 93.62 84 GLY A N 1
ATOM 640 C CA . GLY A 1 84 ? -6.915 2.718 9.950 1.00 93.62 84 GLY A CA 1
ATOM 641 C C . GLY A 1 84 ? -6.892 1.559 10.938 1.00 93.62 84 GLY A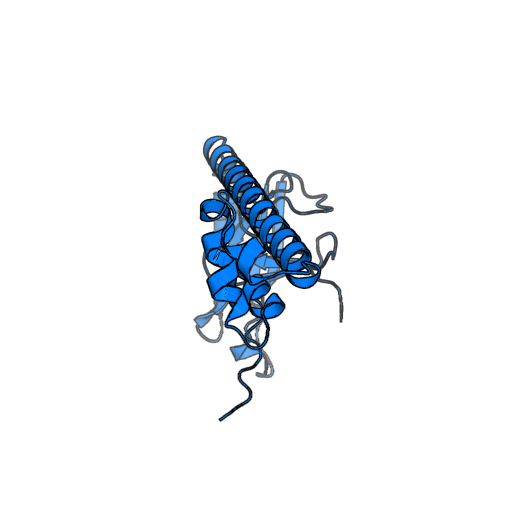 C 1
ATOM 642 O O . GLY A 1 84 ? -7.838 0.776 11.021 1.00 93.62 84 GLY A O 1
ATOM 643 N N . ALA A 1 85 ? -5.808 1.479 11.701 1.00 94.31 85 ALA A N 1
ATOM 644 C CA . ALA A 1 85 ? -5.640 0.561 12.817 1.00 94.31 85 ALA A CA 1
ATOM 645 C C . ALA A 1 85 ? -5.369 1.359 14.090 1.00 94.31 85 ALA A C 1
ATOM 647 O O . ALA A 1 85 ? -4.625 2.341 14.064 1.00 94.31 85 ALA A O 1
ATOM 648 N N . TYR A 1 86 ? -5.974 0.933 15.194 1.00 94.38 86 TYR A N 1
ATOM 649 C CA . TYR A 1 86 ? -5.930 1.665 16.454 1.00 94.38 86 TYR A CA 1
ATOM 650 C C . TYR A 1 86 ? -5.703 0.740 17.643 1.00 94.38 86 TYR A C 1
ATOM 652 O O . TYR A 1 86 ? -6.033 -0.439 17.586 1.00 94.38 86 TYR A O 1
ATOM 660 N N . ALA A 1 87 ? -5.168 1.300 18.731 1.00 91.81 87 ALA A N 1
ATOM 661 C CA . ALA A 1 87 ? -4.898 0.601 19.990 1.00 91.81 87 ALA A CA 1
ATOM 662 C C . ALA A 1 87 ? -6.068 0.651 20.990 1.00 91.81 87 ALA A C 1
ATOM 664 O O . ALA A 1 87 ? -5.946 0.145 22.102 1.00 91.81 87 ALA A O 1
ATOM 665 N N . SER A 1 88 ? -7.188 1.292 20.646 1.00 92.50 88 SER A N 1
ATOM 666 C CA . SER A 1 88 ? -8.407 1.250 21.455 1.00 92.50 88 SER A CA 1
ATOM 667 C C . SER A 1 88 ? -9.646 1.217 20.569 1.00 92.50 88 SER A C 1
ATOM 669 O O . SER A 1 88 ? -9.669 1.808 19.490 1.00 92.50 88 SER A O 1
ATOM 671 N N . TYR A 1 89 ? -10.704 0.565 21.051 1.00 93.56 89 TYR A N 1
ATOM 672 C CA . TYR A 1 89 ? -11.990 0.551 20.354 1.00 93.56 89 TYR A CA 1
ATOM 673 C C . TYR A 1 89 ? -12.569 1.966 20.178 1.00 93.56 89 TYR A C 1
ATOM 675 O O . TYR A 1 89 ? -13.055 2.306 19.105 1.00 93.56 89 TYR A O 1
ATOM 683 N N . GLU A 1 90 ? -12.460 2.819 21.201 1.00 94.50 90 GLU A N 1
ATOM 684 C CA . GLU A 1 90 ? -12.983 4.193 21.170 1.00 94.50 90 GLU A CA 1
ATOM 685 C C . GLU A 1 90 ? -12.337 5.033 20.060 1.00 94.50 90 GLU A C 1
ATOM 687 O O . GLU A 1 90 ? -13.022 5.749 19.332 1.00 94.50 90 GLU A O 1
ATOM 692 N N . SER A 1 91 ? -11.017 4.918 19.875 1.00 93.50 91 SER A N 1
ATOM 693 C CA . SER A 1 91 ? -10.321 5.637 18.800 1.00 93.50 91 SER A CA 1
ATOM 694 C C . SER A 1 91 ? -10.693 5.106 17.412 1.00 93.50 91 SER A C 1
ATOM 696 O O . SER A 1 91 ? -10.873 5.898 16.483 1.00 93.50 91 SER A O 1
ATOM 698 N N . ALA A 1 92 ? -10.905 3.794 17.284 1.00 93.38 92 ALA A N 1
ATOM 699 C CA . ALA A 1 92 ? -11.417 3.176 16.065 1.00 93.38 92 ALA A CA 1
ATOM 700 C C . ALA A 1 92 ? -12.842 3.656 15.717 1.00 93.38 92 ALA A C 1
ATOM 702 O O . ALA A 1 92 ? -13.132 3.946 14.556 1.00 93.38 92 ALA A O 1
ATOM 703 N N . GLU A 1 93 ? -13.719 3.810 16.710 1.00 95.00 93 GLU A N 1
ATOM 704 C CA . GLU A 1 93 ? -15.085 4.316 16.525 1.00 95.00 93 GLU A CA 1
ATOM 705 C C . GLU A 1 93 ? -15.110 5.799 16.137 1.00 95.00 93 GLU A C 1
ATOM 707 O O . GLU A 1 93 ? -15.822 6.191 15.208 1.00 95.00 93 GLU A O 1
ATOM 712 N N . ILE A 1 94 ? -14.277 6.627 16.775 1.00 94.50 94 ILE A N 1
ATOM 713 C CA . ILE A 1 94 ? -14.086 8.029 16.377 1.00 94.50 94 ILE A CA 1
ATOM 714 C C . ILE A 1 94 ? -13.598 8.102 14.925 1.00 94.50 94 ILE A C 1
ATOM 716 O O . ILE A 1 94 ? -14.091 8.922 14.143 1.00 94.50 94 ILE A O 1
ATOM 720 N N . ARG A 1 95 ? -12.668 7.223 14.523 1.00 93.25 95 ARG A N 1
ATOM 721 C CA . ARG A 1 95 ? -12.217 7.173 13.131 1.00 93.25 95 ARG A CA 1
ATOM 722 C C . ARG A 1 95 ? -13.357 6.810 12.191 1.00 93.25 95 ARG A C 1
ATOM 724 O O . ARG A 1 95 ? -13.571 7.539 11.229 1.00 93.25 95 ARG A O 1
ATOM 731 N N . LEU A 1 96 ? -14.095 5.737 12.470 1.00 92.69 96 LEU A N 1
ATOM 732 C CA . LEU A 1 96 ? -15.187 5.275 11.610 1.00 92.69 96 LEU A CA 1
ATOM 733 C C . LEU A 1 96 ? -16.215 6.387 11.341 1.00 92.69 96 LEU A C 1
ATOM 735 O O . LEU A 1 96 ? -16.670 6.541 10.210 1.00 92.69 96 LEU A O 1
ATOM 739 N N . ASN A 1 97 ? -16.521 7.193 12.361 1.00 92.12 97 ASN A N 1
ATOM 740 C CA . ASN A 1 97 ? -17.481 8.296 12.277 1.00 92.12 97 ASN A CA 1
ATOM 741 C C . ASN A 1 97 ? -16.918 9.594 11.673 1.00 92.12 97 ASN A C 1
ATOM 743 O O . ASN A 1 97 ? -17.690 10.461 11.270 1.00 92.12 97 ASN A O 1
ATOM 747 N N . SER A 1 98 ? -15.594 9.755 11.620 1.00 93.12 98 SER A N 1
ATOM 748 C CA . SER A 1 98 ? -14.946 10.951 11.055 1.00 93.12 98 SER A CA 1
ATOM 749 C C . SER A 1 98 ? -14.653 10.841 9.560 1.00 93.12 98 SER A C 1
ATOM 751 O O . SER A 1 98 ? -14.284 11.841 8.947 1.00 93.12 98 SER A O 1
ATOM 753 N N . ILE A 1 99 ? -14.811 9.654 8.963 1.00 91.94 99 ILE A N 1
ATOM 754 C CA . ILE A 1 99 ? -14.617 9.462 7.523 1.00 91.94 99 ILE A CA 1
ATOM 755 C C . ILE A 1 99 ? -15.736 10.176 6.775 1.00 91.94 99 ILE A C 1
ATOM 757 O O . ILE A 1 99 ? -16.910 9.811 6.839 1.00 91.94 99 ILE A O 1
ATOM 761 N N . ASP A 1 100 ? -15.337 11.195 6.034 1.00 91.94 100 ASP A N 1
ATOM 762 C CA . ASP A 1 100 ? -16.207 12.030 5.236 1.00 91.94 100 ASP A CA 1
ATOM 763 C C . ASP A 1 100 ? -15.869 11.905 3.742 1.00 91.94 100 ASP A C 1
ATOM 765 O O . ASP A 1 100 ? -14.965 11.183 3.313 1.00 91.94 100 ASP A O 1
ATOM 769 N N . ARG A 1 101 ? -16.599 12.652 2.912 1.00 89.19 101 ARG A N 1
ATOM 770 C CA . ARG A 1 101 ? -16.377 12.649 1.464 1.00 89.19 101 ARG A CA 1
ATOM 771 C C . ARG A 1 101 ? -14.984 13.158 1.079 1.00 89.19 101 ARG A C 1
ATOM 773 O O . ARG A 1 101 ? -14.460 12.703 0.064 1.00 89.19 101 ARG A O 1
ATOM 780 N N . SER A 1 102 ? -14.405 14.096 1.830 1.00 92.31 102 SER A N 1
ATOM 781 C CA . SER A 1 102 ? -13.084 14.638 1.500 1.00 92.31 102 SER A CA 1
ATOM 782 C C . SER A 1 102 ? -11.987 13.585 1.670 1.00 92.31 102 SER A C 1
ATOM 784 O O . SER A 1 102 ? -11.197 13.395 0.746 1.00 92.31 102 SER A O 1
ATOM 786 N N . THR A 1 103 ? -12.043 12.804 2.751 1.00 91.12 103 THR A N 1
ATOM 787 C CA . THR A 1 103 ? -11.145 11.666 3.001 1.00 91.12 103 THR A CA 1
ATOM 788 C C . THR A 1 103 ? -11.182 10.648 1.851 1.00 91.12 103 THR A C 1
ATOM 790 O O . THR A 1 103 ? -10.151 10.169 1.384 1.00 91.12 103 THR A O 1
ATOM 793 N N . LEU A 1 104 ? -12.373 10.346 1.323 1.00 89.12 104 LEU A N 1
ATOM 794 C CA . LEU A 1 104 ? -12.517 9.413 0.197 1.00 89.12 104 LEU A CA 1
ATOM 795 C C . LEU A 1 104 ? -11.917 9.950 -1.099 1.00 89.12 104 LEU A C 1
ATOM 797 O O . LEU A 1 104 ? -11.316 9.195 -1.863 1.00 89.12 104 LEU A O 1
ATOM 801 N N . LEU A 1 105 ? -12.102 11.244 -1.365 1.00 91.94 105 LEU A N 1
ATOM 802 C CA . LEU A 1 105 ? -11.517 11.889 -2.536 1.00 91.94 105 LEU A CA 1
ATOM 803 C C . LEU A 1 105 ? -9.991 11.895 -2.450 1.00 91.94 105 LEU A C 1
ATOM 805 O O . LEU A 1 105 ? -9.339 11.676 -3.468 1.00 91.94 105 LEU A O 1
ATOM 809 N N . GLU A 1 106 ? -9.436 12.086 -1.255 1.00 92.62 106 GLU A N 1
ATOM 810 C CA . GLU A 1 106 ? -8.000 11.989 -1.008 1.00 92.62 106 GLU A CA 1
ATOM 811 C C . GLU A 1 106 ? -7.474 10.582 -1.316 1.00 92.62 106 GLU A C 1
ATOM 813 O O . GLU A 1 106 ? -6.564 10.436 -2.135 1.00 92.62 106 GLU A O 1
ATOM 818 N N . TRP A 1 107 ? -8.087 9.535 -0.748 1.00 92.38 107 TRP A N 1
ATOM 819 C CA . TRP A 1 107 ? -7.696 8.148 -1.027 1.00 92.38 107 TRP A CA 1
ATOM 820 C C . TRP A 1 107 ? -7.806 7.812 -2.512 1.00 92.38 107 TRP A C 1
ATOM 822 O O . TRP A 1 107 ? -6.874 7.261 -3.097 1.00 92.38 107 TRP A O 1
ATOM 832 N N . HIS A 1 108 ? -8.912 8.193 -3.152 1.00 89.88 108 HIS A N 1
ATOM 833 C CA . HIS A 1 108 ? -9.097 7.985 -4.582 1.00 89.88 108 HIS A CA 1
ATOM 834 C C . HIS A 1 108 ? -8.041 8.731 -5.411 1.00 89.88 108 HIS A C 1
ATOM 836 O O . HIS A 1 108 ? -7.489 8.162 -6.350 1.00 89.88 108 HIS A O 1
ATOM 842 N N . SER A 1 109 ? -7.733 9.986 -5.071 1.00 91.88 109 SER A N 1
ATOM 843 C CA . SER A 1 109 ? -6.700 10.763 -5.761 1.00 91.88 109 SER A CA 1
ATOM 844 C C . SER A 1 109 ? -5.334 10.098 -5.638 1.00 91.88 109 SER A C 1
ATOM 846 O O . SER A 1 109 ? -4.622 10.006 -6.633 1.00 91.88 109 SER A O 1
ATOM 848 N N . ARG A 1 110 ? -4.982 9.593 -4.449 1.00 91.06 110 ARG A N 1
ATOM 849 C CA . ARG A 1 110 ? -3.729 8.863 -4.231 1.00 91.06 110 ARG A CA 1
ATOM 850 C C . ARG A 1 110 ? -3.657 7.608 -5.102 1.00 91.06 110 ARG A C 1
ATOM 852 O O . ARG A 1 110 ? -2.664 7.425 -5.795 1.00 91.06 110 ARG A O 1
ATOM 859 N N . HIS A 1 111 ? -4.726 6.810 -5.149 1.00 88.38 111 HIS A N 1
ATOM 860 C CA . HIS A 1 111 ? -4.806 5.620 -6.011 1.00 88.38 111 HIS A CA 1
ATOM 861 C C . HIS A 1 111 ? -4.646 5.945 -7.500 1.00 88.38 111 HIS A C 1
ATOM 863 O O . HIS A 1 111 ? -3.990 5.200 -8.228 1.00 88.38 111 HIS A O 1
ATOM 869 N N . GLN A 1 112 ? -5.219 7.057 -7.974 1.00 90.31 112 GLN A N 1
ATOM 870 C CA . GLN A 1 112 ? -5.030 7.491 -9.363 1.00 90.31 112 GLN A CA 1
ATOM 871 C C . GLN A 1 112 ? -3.577 7.890 -9.631 1.00 90.31 112 GLN A C 1
ATOM 873 O O . GLN A 1 112 ? -3.001 7.429 -10.615 1.00 90.31 112 GLN A O 1
ATOM 878 N N . THR A 1 113 ? -2.964 8.672 -8.738 1.00 90.88 113 THR A N 1
ATOM 879 C CA . THR A 1 113 ? -1.551 9.053 -8.858 1.00 90.88 113 THR A CA 1
ATOM 880 C C . THR A 1 113 ? -0.646 7.823 -8.879 1.00 90.88 113 THR A C 1
ATOM 882 O O . THR A 1 113 ? 0.178 7.689 -9.780 1.00 90.88 113 THR A O 1
ATOM 885 N N . GLU A 1 114 ? -0.834 6.878 -7.955 1.00 88.25 114 GLU A N 1
ATOM 886 C CA . GLU A 1 114 ? -0.039 5.647 -7.914 1.00 88.25 114 GLU A CA 1
ATOM 887 C C . GLU A 1 114 ? -0.222 4.801 -9.177 1.00 88.25 114 GLU A C 1
ATOM 889 O O . GLU A 1 114 ? 0.747 4.270 -9.721 1.00 88.25 114 GLU A O 1
ATOM 894 N N . LYS A 1 115 ? -1.449 4.704 -9.697 1.00 89.25 115 LYS A N 1
ATOM 895 C CA . LYS A 1 115 ? -1.722 4.020 -10.964 1.00 89.25 115 LYS A CA 1
ATOM 896 C C . LYS A 1 115 ? -0.995 4.684 -12.132 1.00 89.25 115 LYS A C 1
ATOM 898 O O . LYS A 1 115 ? -0.417 3.983 -12.963 1.00 89.25 115 LYS A O 1
ATOM 903 N N . GLU A 1 116 ? -1.030 6.008 -12.228 1.00 91.00 116 GLU A N 1
ATOM 904 C CA . GLU A 1 116 ? -0.335 6.753 -13.280 1.00 91.00 116 GLU A CA 1
ATOM 905 C C . GLU A 1 116 ? 1.184 6.600 -13.176 1.00 91.00 116 GLU A C 1
ATOM 907 O O . GLU A 1 116 ? 1.856 6.405 -14.193 1.00 91.00 116 GLU A O 1
ATOM 912 N N . GLU A 1 117 ? 1.729 6.634 -11.960 1.00 89.69 117 GLU A N 1
ATOM 913 C CA . GLU A 1 117 ? 3.141 6.370 -11.694 1.00 89.69 117 GLU A CA 1
ATOM 914 C C . GLU A 1 117 ? 3.535 4.962 -12.132 1.00 89.69 117 GLU A C 1
ATOM 916 O O . GLU A 1 117 ? 4.508 4.808 -12.873 1.00 89.69 117 GLU A O 1
ATOM 921 N N . TRP A 1 118 ? 2.756 3.945 -11.755 1.00 87.69 118 TRP A N 1
ATOM 922 C CA . TRP A 1 118 ? 2.976 2.565 -12.182 1.00 87.69 118 TRP A CA 1
ATOM 923 C C . TRP A 1 118 ? 2.909 2.414 -13.696 1.00 87.69 118 TRP A C 1
ATOM 925 O O . TRP A 1 118 ? 3.788 1.795 -14.291 1.00 87.69 118 TRP A O 1
ATOM 935 N N . GLN A 1 119 ? 1.913 3.013 -14.348 1.00 90.31 119 GLN A N 1
ATOM 936 C CA . GLN A 1 119 ? 1.799 2.975 -15.805 1.00 90.31 119 GLN A CA 1
ATOM 937 C C . GLN A 1 119 ? 2.986 3.652 -16.488 1.00 90.31 119 GLN A C 1
ATOM 939 O O . GLN A 1 119 ? 3.510 3.124 -17.470 1.00 90.31 119 GLN A O 1
ATOM 944 N N . ARG A 1 120 ? 3.423 4.809 -15.981 1.00 88.50 120 ARG A N 1
ATOM 945 C CA . ARG A 1 120 ? 4.585 5.529 -16.508 1.00 88.50 120 ARG A CA 1
ATOM 946 C C . ARG A 1 120 ? 5.852 4.695 -16.340 1.00 88.50 120 ARG A C 1
ATOM 948 O O . ARG A 1 120 ? 6.561 4.494 -17.319 1.00 88.50 120 ARG A O 1
ATOM 955 N N . ARG A 1 121 ? 6.093 4.159 -15.140 1.00 87.06 121 ARG A N 1
ATOM 956 C CA . ARG A 1 121 ? 7.248 3.302 -14.836 1.00 87.06 121 ARG A CA 1
ATOM 957 C C . ARG A 1 121 ? 7.262 2.044 -15.687 1.00 87.06 121 ARG A C 1
ATOM 959 O O . ARG A 1 121 ? 8.275 1.766 -16.311 1.00 87.06 121 ARG A O 1
ATOM 966 N N . PHE A 1 122 ? 6.140 1.337 -15.782 1.00 88.94 122 PHE A N 1
ATOM 967 C CA . PHE A 1 122 ? 6.033 0.129 -16.595 1.00 88.94 122 PHE A CA 1
ATOM 968 C C . PHE A 1 122 ? 6.311 0.411 -18.075 1.00 88.94 122 PHE A C 1
ATOM 970 O O . PHE A 1 122 ? 7.062 -0.326 -18.706 1.00 88.94 122 PHE A O 1
ATOM 977 N N . ARG A 1 123 ? 5.760 1.499 -18.632 1.00 88.50 123 ARG A N 1
ATOM 978 C CA . ARG A 1 123 ? 6.044 1.901 -20.019 1.00 88.50 123 ARG A CA 1
ATOM 979 C C . ARG A 1 123 ? 7.522 2.213 -20.229 1.00 88.50 123 ARG A C 1
ATOM 981 O O . ARG A 1 123 ? 8.084 1.767 -21.223 1.00 88.50 123 ARG A O 1
ATOM 988 N N . SER A 1 124 ? 8.143 2.943 -19.305 1.00 85.44 124 SER A N 1
ATOM 989 C CA . SER A 1 124 ? 9.572 3.262 -19.373 1.00 85.44 124 SER A CA 1
ATOM 990 C C . SER A 1 124 ? 10.452 2.014 -19.248 1.00 85.44 124 SER A C 1
ATOM 992 O O . SER A 1 124 ? 11.380 1.845 -20.033 1.00 85.44 124 SER A O 1
ATOM 994 N N . PHE A 1 125 ? 10.129 1.106 -18.325 1.00 87.44 125 PHE A N 1
ATOM 995 C CA . PHE A 1 125 ? 10.818 -0.173 -18.150 1.00 87.44 125 PHE A CA 1
ATOM 996 C C . PHE A 1 125 ? 10.696 -1.061 -19.393 1.00 87.44 125 PHE A C 1
ATOM 998 O O . PHE A 1 125 ? 11.694 -1.566 -19.904 1.00 87.44 125 PHE A O 1
ATOM 1005 N N . TYR A 1 126 ? 9.483 -1.203 -19.932 1.00 87.69 126 TYR A N 1
ATOM 1006 C CA . TYR A 1 126 ? 9.241 -1.978 -21.145 1.00 87.69 126 TYR A CA 1
ATOM 1007 C C . TYR A 1 126 ? 9.998 -1.398 -22.345 1.00 87.69 126 TYR A C 1
ATOM 1009 O O . TYR A 1 126 ? 10.638 -2.143 -23.084 1.00 87.69 126 TYR A O 1
ATOM 1017 N N . ALA A 1 127 ? 9.987 -0.070 -22.506 1.00 85.62 127 ALA A N 1
ATOM 1018 C CA . ALA A 1 127 ? 10.763 0.602 -23.542 1.00 85.62 127 ALA A CA 1
ATOM 1019 C C . ALA A 1 127 ? 12.271 0.345 -23.382 1.00 85.62 127 ALA A C 1
ATOM 1021 O O . ALA A 1 127 ? 12.932 0.052 -24.373 1.00 85.62 127 ALA A O 1
ATOM 1022 N N . ALA A 1 128 ? 12.799 0.376 -22.152 1.00 84.44 128 ALA A N 1
ATOM 1023 C CA . ALA A 1 128 ? 14.205 0.084 -21.873 1.00 84.44 128 ALA A CA 1
ATOM 1024 C C . ALA A 1 128 ? 14.587 -1.367 -22.224 1.00 84.44 128 ALA A C 1
ATOM 1026 O O . ALA A 1 128 ? 15.634 -1.594 -22.831 1.00 84.44 128 ALA A O 1
ATOM 1027 N N . ILE A 1 129 ? 13.729 -2.347 -21.913 1.00 86.56 129 ILE A N 1
ATOM 1028 C CA . ILE A 1 129 ? 13.941 -3.749 -22.315 1.00 86.56 129 ILE A CA 1
ATOM 1029 C C . ILE A 1 129 ? 13.892 -3.894 -23.834 1.00 86.56 129 ILE A C 1
ATOM 1031 O O . ILE A 1 129 ? 14.757 -4.541 -24.422 1.00 86.56 129 ILE A O 1
ATOM 1035 N N . GLU A 1 130 ? 12.883 -3.315 -24.484 1.00 85.19 130 GLU A N 1
ATOM 1036 C CA . GLU A 1 130 ? 12.727 -3.397 -25.936 1.00 85.19 130 GLU A CA 1
ATOM 1037 C C . GLU A 1 130 ? 13.916 -2.749 -26.657 1.00 85.19 130 GLU A C 1
ATOM 1039 O O . GLU A 1 130 ? 14.367 -3.219 -27.703 1.00 85.19 130 GLU A O 1
ATOM 1044 N N . GLU A 1 131 ? 14.441 -1.664 -26.101 1.00 83.81 131 GLU A N 1
ATOM 1045 C CA . GLU A 1 131 ? 15.627 -0.996 -26.607 1.00 83.81 131 GLU A CA 1
ATOM 1046 C C . GLU A 1 131 ? 16.890 -1.840 -26.408 1.00 83.81 131 GLU A C 1
ATOM 1048 O O . GLU A 1 131 ? 17.657 -2.021 -27.357 1.00 83.81 131 GLU A O 1
ATOM 1053 N N . TRP A 1 132 ? 17.076 -2.426 -25.222 1.00 84.00 132 TRP A N 1
ATOM 1054 C CA . TRP A 1 132 ? 18.170 -3.360 -24.963 1.00 84.00 132 TRP A CA 1
ATOM 1055 C C . TRP A 1 132 ? 18.118 -4.571 -25.899 1.00 84.00 132 TRP A C 1
ATOM 1057 O O . TRP A 1 132 ? 19.139 -4.967 -26.459 1.00 84.00 132 TRP A O 1
ATOM 1067 N N . HIS A 1 133 ? 16.928 -5.122 -26.138 1.00 85.44 133 HIS A N 1
ATOM 1068 C CA . HIS A 1 133 ? 16.728 -6.224 -27.073 1.00 85.44 133 HIS A CA 1
ATOM 1069 C C . HIS A 1 133 ? 17.078 -5.820 -28.515 1.00 85.44 133 HIS A C 1
ATOM 1071 O O . HIS A 1 133 ? 17.764 -6.548 -29.228 1.00 85.44 133 HIS A O 1
ATOM 1077 N N . ARG A 1 134 ? 16.665 -4.626 -28.957 1.00 84.12 134 ARG A N 1
ATOM 1078 C CA . ARG A 1 134 ? 17.055 -4.103 -30.276 1.00 84.12 134 ARG A CA 1
ATOM 1079 C C . ARG A 1 134 ? 18.567 -3.909 -30.390 1.00 84.12 134 ARG A C 1
ATOM 1081 O O . ARG A 1 134 ? 19.136 -4.241 -31.424 1.00 84.12 134 ARG A O 1
ATOM 1088 N N . TYR A 1 135 ? 19.220 -3.434 -29.331 1.00 83.25 135 TYR A N 1
ATOM 1089 C CA . TYR A 1 135 ? 20.676 -3.310 -29.272 1.00 83.25 135 TYR A CA 1
ATOM 1090 C C . TYR A 1 135 ? 21.396 -4.668 -29.287 1.00 83.25 135 TYR A C 1
ATOM 1092 O O . TYR A 1 135 ? 22.450 -4.797 -29.913 1.00 83.25 135 TYR A O 1
ATOM 1100 N N . SER A 1 136 ? 20.855 -5.685 -28.611 1.00 83.50 136 SER A N 1
ATOM 1101 C CA . SER A 1 136 ? 21.490 -7.005 -28.519 1.00 83.50 136 SER A CA 1
ATOM 1102 C C . SER A 1 136 ? 21.459 -7.767 -29.846 1.00 83.50 136 SER A C 1
ATOM 1104 O O . SER A 1 136 ? 22.418 -8.478 -30.147 1.00 83.50 136 SER A O 1
ATOM 1106 N N . VAL A 1 137 ? 20.414 -7.561 -30.655 1.00 88.00 137 VAL A N 1
ATOM 1107 C CA . VAL A 1 137 ? 20.236 -8.181 -31.981 1.00 88.00 137 VAL A CA 1
ATOM 1108 C C . VAL A 1 137 ? 20.824 -7.330 -33.123 1.00 88.00 137 VAL A C 1
ATOM 1110 O O . VAL A 1 137 ? 20.980 -7.822 -34.238 1.00 88.00 137 VAL A O 1
ATOM 1113 N N . ALA A 1 138 ? 21.188 -6.067 -32.878 1.00 85.25 138 ALA A N 1
ATOM 1114 C CA . ALA A 1 138 ? 21.750 -5.191 -33.906 1.00 85.25 138 ALA A CA 1
ATOM 1115 C C . ALA A 1 138 ? 23.115 -5.687 -34.425 1.00 85.25 138 ALA A C 1
ATOM 1117 O O . ALA A 1 138 ? 24.053 -5.893 -33.651 1.00 85.25 138 ALA A O 1
ATOM 1118 N N . GLU A 1 139 ? 23.245 -5.794 -35.752 1.00 78.19 139 GLU A N 1
ATOM 1119 C CA . GLU A 1 139 ? 24.490 -6.198 -36.423 1.00 78.19 139 GLU A CA 1
ATOM 1120 C C . GLU A 1 139 ? 25.615 -5.166 -36.230 1.00 78.19 139 GLU A C 1
ATOM 1122 O O . GLU A 1 139 ? 26.756 -5.531 -35.945 1.00 78.19 139 GLU A O 1
ATOM 1127 N N . ASP A 1 140 ? 25.292 -3.869 -36.314 1.00 83.50 140 ASP A N 1
ATOM 1128 C CA . ASP A 1 140 ? 26.226 -2.773 -36.037 1.00 83.50 140 ASP A CA 1
ATOM 1129 C C . ASP A 1 140 ? 25.771 -1.936 -34.835 1.00 83.50 140 ASP A C 1
ATOM 1131 O O . ASP A 1 140 ? 25.027 -0.955 -34.933 1.00 83.50 140 ASP A O 1
ATOM 1135 N N . LYS A 1 141 ? 26.308 -2.302 -33.670 1.00 80.38 141 LYS A N 1
ATOM 1136 C CA . LYS A 1 141 ? 26.078 -1.620 -32.391 1.00 80.38 141 LYS A CA 1
ATOM 1137 C C . LYS A 1 141 ? 26.540 -0.159 -32.394 1.00 80.38 141 LYS A C 1
ATOM 1139 O O . LYS A 1 141 ? 25.974 0.660 -31.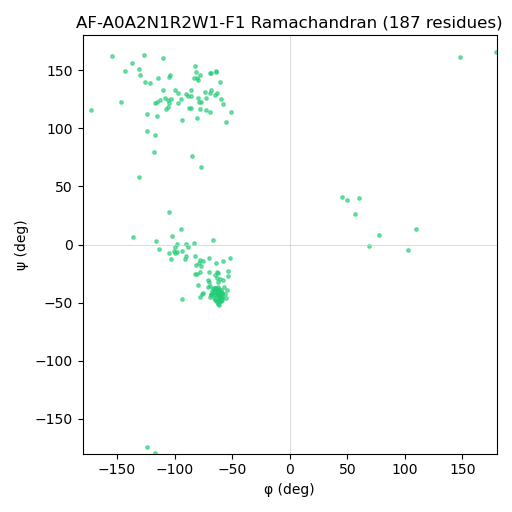673 1.00 80.38 141 LYS A O 1
ATOM 1144 N N . LYS A 1 142 ? 27.570 0.197 -33.173 1.00 76.88 142 LYS A N 1
ATOM 1145 C CA . LYS A 1 142 ? 28.102 1.571 -33.223 1.00 76.88 142 LYS A CA 1
ATOM 1146 C C . LYS A 1 142 ? 27.247 2.468 -34.108 1.00 76.88 142 LYS A C 1
ATOM 1148 O O . LYS A 1 142 ? 27.109 3.648 -33.790 1.00 76.88 142 LYS A O 1
ATOM 1153 N N . ALA A 1 143 ? 26.687 1.929 -35.190 1.00 78.38 143 ALA A N 1
ATOM 1154 C CA . ALA A 1 143 ? 25.693 2.629 -35.997 1.00 78.38 143 ALA A CA 1
ATOM 1155 C C . ALA A 1 143 ? 24.382 2.809 -35.220 1.00 78.38 143 ALA A C 1
ATOM 1157 O O . ALA A 1 143 ? 23.855 3.919 -35.180 1.00 78.38 143 ALA A O 1
ATOM 1158 N N . PHE A 1 144 ? 23.931 1.766 -34.510 1.00 74.88 144 PHE A N 1
ATOM 1159 C CA . PHE A 1 144 ? 22.736 1.817 -33.665 1.00 74.88 144 PHE A CA 1
ATOM 1160 C C . PHE A 1 144 ? 22.813 2.953 -32.636 1.00 74.88 144 PHE A C 1
ATOM 1162 O O . PHE A 1 144 ? 21.893 3.750 -32.514 1.00 74.88 144 PHE A O 1
ATOM 1169 N N . LEU A 1 145 ? 23.940 3.125 -31.943 1.00 73.94 145 LEU A N 1
ATOM 1170 C CA . LEU A 1 145 ? 24.091 4.206 -30.957 1.00 73.94 145 LEU A CA 1
ATOM 1171 C C . LEU A 1 145 ? 24.172 5.625 -31.564 1.00 73.94 145 LEU A C 1
ATOM 1173 O O . LEU A 1 145 ? 24.086 6.599 -30.822 1.00 73.94 145 LEU A O 1
ATOM 1177 N N . LYS A 1 146 ? 24.338 5.766 -32.888 1.00 73.00 146 LYS A N 1
ATOM 1178 C CA . LYS A 1 146 ? 24.471 7.059 -33.588 1.00 73.00 146 LYS A CA 1
ATOM 1179 C C . LYS A 1 146 ? 23.192 7.538 -34.281 1.00 73.00 146 LYS A C 1
ATOM 1181 O O . LYS A 1 146 ? 23.185 8.643 -34.820 1.00 73.00 146 LYS A O 1
ATOM 1186 N N . GLU A 1 147 ? 22.130 6.736 -34.303 1.00 69.19 147 GLU A N 1
ATOM 1187 C CA . GLU A 1 147 ? 20.867 7.134 -34.930 1.00 69.19 147 GLU A CA 1
ATOM 1188 C C . GLU A 1 147 ? 20.207 8.335 -34.216 1.00 69.19 147 GLU A C 1
ATOM 1190 O O . GLU A 1 147 ? 20.289 8.462 -32.991 1.00 69.19 147 GLU A O 1
ATOM 1195 N N . PRO A 1 148 ? 19.480 9.196 -34.956 1.00 56.09 148 PRO A N 1
ATOM 1196 C CA . PRO A 1 148 ? 18.960 10.484 -34.475 1.00 56.09 148 PRO A CA 1
ATOM 1197 C C . PRO A 1 148 ? 17.869 10.409 -33.385 1.00 56.09 148 PRO A C 1
ATOM 1199 O O . PRO A 1 148 ? 17.367 11.442 -32.951 1.00 56.09 148 PRO A O 1
ATOM 1202 N N . LEU A 1 149 ? 17.525 9.216 -32.892 1.00 59.72 149 LEU A N 1
ATOM 1203 C CA . LEU A 1 149 ? 16.627 9.007 -31.747 1.00 59.72 149 LEU A CA 1
ATOM 1204 C C . LEU A 1 149 ? 17.376 8.856 -30.409 1.00 59.72 149 LEU A C 1
ATOM 1206 O O . LEU A 1 149 ? 16.772 8.471 -29.414 1.00 59.72 149 LEU A O 1
ATOM 1210 N N . ALA A 1 150 ? 18.671 9.190 -30.365 1.00 53.69 150 ALA A N 1
ATOM 1211 C CA . ALA A 1 150 ? 19.556 9.038 -29.205 1.00 53.69 150 ALA A CA 1
ATOM 1212 C C . ALA A 1 150 ? 19.055 9.679 -27.891 1.00 53.69 150 ALA A C 1
ATOM 1214 O O . ALA A 1 150 ? 19.443 9.230 -26.817 1.00 53.69 150 ALA A O 1
ATOM 1215 N N . PHE A 1 151 ? 18.168 10.681 -27.939 1.00 51.44 151 PHE A N 1
ATOM 1216 C CA . PHE A 1 151 ? 17.589 11.291 -26.732 1.00 51.44 151 PHE A CA 1
ATOM 1217 C C . PHE A 1 151 ? 16.606 10.367 -25.992 1.00 51.44 151 PHE A C 1
ATOM 1219 O O . PHE A 1 151 ? 16.416 10.526 -24.793 1.00 51.44 151 PHE A O 1
ATOM 1226 N N . ILE A 1 152 ? 16.009 9.388 -26.685 1.00 54.72 152 ILE A N 1
ATOM 1227 C CA . ILE A 1 152 ? 15.207 8.315 -26.070 1.00 54.72 152 ILE A CA 1
ATOM 1228 C C . ILE A 1 152 ? 16.135 7.255 -25.440 1.00 54.72 152 ILE A C 1
ATOM 1230 O O . ILE A 1 152 ? 15.720 6.522 -24.552 1.00 54.72 152 ILE A O 1
ATOM 1234 N N . ARG A 1 153 ? 17.412 7.230 -25.856 1.00 58.69 153 ARG A N 1
ATOM 1235 C CA . ARG A 1 153 ? 18.409 6.179 -25.589 1.00 58.69 153 ARG A CA 1
ATOM 1236 C C . ARG A 1 153 ? 19.417 6.525 -24.490 1.00 58.69 153 ARG A C 1
ATOM 1238 O O . ARG A 1 153 ? 20.398 5.804 -24.303 1.00 58.69 153 ARG A O 1
ATOM 1245 N N . SER A 1 154 ? 19.229 7.644 -23.784 1.00 58.59 154 SER A N 1
ATOM 1246 C CA . SER A 1 154 ? 20.204 8.154 -22.804 1.00 58.59 154 SER A CA 1
ATOM 1247 C C . SER A 1 154 ? 20.521 7.136 -21.711 1.00 58.59 154 SER A C 1
ATOM 1249 O O . SER A 1 154 ? 21.674 7.001 -21.312 1.00 58.59 154 SER A O 1
ATOM 1251 N N . ASN A 1 155 ? 19.515 6.368 -21.294 1.00 64.62 155 ASN A N 1
ATOM 1252 C CA . ASN A 1 155 ? 19.645 5.438 -20.177 1.00 64.62 155 ASN A CA 1
ATOM 1253 C C . ASN A 1 155 ? 20.292 4.113 -20.618 1.00 64.62 155 ASN A C 1
ATOM 1255 O O . ASN A 1 155 ? 20.968 3.460 -19.830 1.00 64.62 155 ASN A O 1
ATOM 1259 N N . LEU A 1 156 ? 20.180 3.736 -21.900 1.00 71.06 156 LEU A N 1
ATOM 1260 C CA . LEU A 1 156 ? 20.779 2.508 -22.429 1.00 71.06 156 LEU A CA 1
ATOM 1261 C C . LEU A 1 156 ? 22.313 2.516 -22.299 1.00 71.06 156 LEU A C 1
ATOM 1263 O O . LEU A 1 156 ? 22.919 1.499 -21.967 1.00 71.06 156 LEU A O 1
ATOM 1267 N N . LEU A 1 157 ? 22.947 3.672 -22.522 1.00 70.44 157 LEU A N 1
ATOM 1268 C CA . LEU A 1 157 ? 24.400 3.831 -22.389 1.00 70.44 157 LEU A CA 1
ATOM 1269 C C . LEU A 1 157 ? 24.899 3.649 -20.951 1.00 70.44 157 LEU A C 1
ATOM 1271 O O . LEU A 1 157 ? 26.066 3.304 -20.761 1.00 70.44 157 LEU A O 1
ATOM 1275 N N . GLU A 1 158 ? 24.051 3.901 -19.956 1.00 73.00 158 GLU A N 1
ATOM 1276 C CA . GLU A 1 158 ? 24.364 3.652 -18.548 1.00 73.00 158 GLU A CA 1
ATOM 1277 C C . GLU A 1 158 ? 24.261 2.157 -18.235 1.00 73.00 158 GLU A C 1
ATOM 1279 O O . GLU A 1 158 ? 25.180 1.598 -17.640 1.00 73.00 158 GLU A O 1
ATOM 1284 N N . TYR A 1 159 ? 23.226 1.480 -18.741 1.00 75.62 159 TYR A N 1
ATOM 1285 C CA . TYR A 1 159 ? 23.019 0.049 -18.501 1.00 75.62 159 TYR A CA 1
ATOM 1286 C C . TYR A 1 159 ? 24.026 -0.851 -19.229 1.00 75.62 159 TYR A C 1
ATOM 1288 O O . TYR A 1 159 ? 24.473 -1.840 -18.659 1.00 75.62 159 TYR A O 1
ATOM 1296 N N . ILE A 1 160 ? 24.449 -0.507 -20.454 1.00 75.81 160 ILE A N 1
ATOM 1297 C CA . ILE A 1 160 ? 25.433 -1.300 -21.226 1.00 75.81 160 ILE A CA 1
ATOM 1298 C C . ILE A 1 160 ? 26.806 -1.367 -20.533 1.00 75.81 160 ILE A C 1
ATOM 1300 O O . ILE A 1 160 ? 27.578 -2.287 -20.791 1.00 75.81 160 ILE A O 1
ATOM 1304 N N . LYS A 1 161 ? 27.136 -0.397 -19.670 1.00 77.06 161 LYS A N 1
ATOM 1305 C CA . LYS A 1 161 ? 28.406 -0.383 -18.923 1.00 77.06 161 LYS A CA 1
ATOM 1306 C C . LYS A 1 161 ? 28.413 -1.338 -17.725 1.00 77.06 161 LYS A C 1
ATOM 1308 O O . LYS A 1 161 ? 29.481 -1.554 -17.163 1.00 77.06 161 LYS A O 1
ATOM 1313 N N . SER A 1 162 ? 27.249 -1.851 -17.325 1.00 77.12 162 SER A N 1
ATOM 1314 C CA . SER A 1 162 ? 27.109 -2.828 -16.245 1.00 77.12 162 SER A CA 1
ATOM 1315 C C . SER A 1 162 ? 27.495 -4.228 -16.722 1.00 77.12 162 SER A C 1
ATOM 1317 O O . SER A 1 162 ? 27.210 -4.593 -17.864 1.00 77.12 162 SER A O 1
ATOM 1319 N N . ASP A 1 163 ? 28.076 -5.029 -15.826 1.00 74.62 163 ASP A N 1
ATOM 1320 C CA . ASP A 1 163 ? 28.332 -6.457 -16.061 1.00 74.62 163 ASP A CA 1
ATOM 1321 C C . ASP A 1 163 ? 27.018 -7.247 -16.244 1.00 74.62 163 ASP A C 1
ATOM 1323 O O . ASP A 1 163 ? 26.981 -8.227 -16.989 1.00 74.62 163 ASP A O 1
ATOM 1327 N N . ASP A 1 164 ? 25.925 -6.775 -15.626 1.00 83.38 164 ASP A N 1
ATOM 1328 C CA . ASP A 1 164 ? 24.553 -7.237 -15.860 1.00 83.38 164 ASP A CA 1
ATOM 1329 C C . ASP A 1 164 ? 23.645 -6.054 -16.261 1.00 83.38 164 ASP A C 1
ATOM 1331 O O . ASP A 1 164 ? 23.174 -5.298 -15.399 1.00 83.38 164 ASP A O 1
ATOM 1335 N N . PRO A 1 165 ? 23.401 -5.847 -17.568 1.00 80.12 165 PRO A N 1
ATOM 1336 C CA . PRO A 1 165 ? 22.571 -4.749 -18.050 1.00 80.12 165 PRO A CA 1
ATOM 1337 C C . PRO A 1 165 ? 21.083 -4.954 -17.741 1.00 80.12 165 PRO A C 1
ATOM 1339 O O . PRO A 1 165 ? 20.372 -3.972 -17.541 1.00 80.12 165 PRO A O 1
ATOM 1342 N N . LEU A 1 166 ? 20.596 -6.199 -17.682 1.00 81.81 166 LEU A N 1
ATOM 1343 C CA . LEU A 1 166 ? 19.191 -6.481 -17.373 1.00 81.81 166 LEU A CA 1
ATOM 1344 C C . LEU A 1 166 ? 18.914 -6.294 -15.881 1.00 81.81 166 LEU A C 1
ATOM 1346 O O . LEU A 1 166 ? 17.906 -5.682 -15.528 1.00 81.81 166 LEU A O 1
ATOM 1350 N N . GLY A 1 167 ? 19.831 -6.745 -15.021 1.00 83.00 167 GLY A N 1
ATOM 1351 C CA . GLY A 1 167 ? 19.793 -6.466 -13.587 1.00 83.00 167 GLY A CA 1
ATOM 1352 C C . GLY A 1 167 ? 19.833 -4.967 -13.295 1.00 83.00 167 GLY A C 1
ATOM 1353 O O . GLY A 1 167 ? 19.006 -4.471 -12.538 1.00 83.00 167 GLY A O 1
ATOM 1354 N N . ALA A 1 168 ? 20.706 -4.211 -13.970 1.00 83.19 168 ALA A N 1
ATOM 1355 C CA . ALA A 1 168 ? 20.786 -2.758 -13.801 1.00 83.19 168 ALA A CA 1
ATOM 1356 C C . ALA A 1 168 ? 19.507 -2.020 -14.245 1.00 83.19 168 ALA A C 1
ATOM 1358 O O . ALA A 1 168 ? 19.091 -1.065 -13.588 1.00 83.19 168 ALA A O 1
ATOM 1359 N N . ILE A 1 169 ? 18.859 -2.472 -15.328 1.00 83.62 169 ILE A N 1
ATOM 1360 C CA . ILE A 1 169 ? 17.543 -1.953 -15.731 1.00 83.62 169 ILE A CA 1
ATOM 1361 C C . ILE A 1 169 ? 16.511 -2.285 -14.652 1.00 83.62 169 ILE A C 1
ATOM 1363 O O . ILE A 1 169 ? 15.767 -1.404 -14.238 1.00 83.62 169 ILE A O 1
ATOM 1367 N N . LEU A 1 170 ? 16.463 -3.529 -14.172 1.00 85.12 170 LEU A N 1
ATOM 1368 C CA . LEU A 1 170 ? 15.499 -3.932 -13.151 1.00 85.12 170 LEU A CA 1
ATOM 1369 C C . LEU A 1 170 ? 15.653 -3.108 -11.864 1.00 85.12 170 LEU A C 1
ATOM 1371 O O . LEU A 1 170 ? 14.663 -2.560 -11.388 1.00 85.12 170 LEU A O 1
ATOM 1375 N N . GLU A 1 171 ? 16.875 -2.964 -11.345 1.00 84.25 171 GLU A N 1
ATOM 1376 C CA . GLU A 1 171 ? 17.168 -2.150 -10.156 1.00 84.25 171 GLU A CA 1
ATOM 1377 C C . GLU A 1 171 ? 16.799 -0.676 -10.356 1.00 84.25 171 GLU A C 1
ATOM 1379 O O . GLU A 1 171 ? 16.188 -0.071 -9.480 1.00 84.25 171 GLU A O 1
ATOM 1384 N N . GLY A 1 172 ? 17.089 -0.104 -11.530 1.00 82.00 172 GLY A N 1
ATOM 1385 C CA . GLY A 1 172 ? 16.778 1.297 -11.833 1.00 82.00 172 GLY A CA 1
ATOM 1386 C C . GLY A 1 172 ? 15.281 1.632 -11.852 1.00 82.00 172 GLY A C 1
ATOM 1387 O O . GLY A 1 172 ? 14.924 2.809 -11.807 1.00 82.00 172 GLY A O 1
ATOM 1388 N N . TYR A 1 173 ? 14.408 0.622 -11.918 1.00 82.56 173 TYR A N 1
ATOM 1389 C CA . TYR A 1 173 ? 12.952 0.786 -11.924 1.00 82.56 173 TYR A CA 1
ATOM 1390 C C . TYR A 1 173 ? 12.246 0.172 -10.701 1.00 82.56 173 TYR A C 1
ATOM 1392 O O . TYR A 1 173 ? 11.013 0.244 -10.637 1.00 82.56 173 TYR A O 1
ATOM 1400 N N . LYS A 1 174 ? 12.979 -0.382 -9.721 1.00 80.00 174 LYS A N 1
ATOM 1401 C CA . LYS A 1 174 ? 12.389 -0.795 -8.434 1.00 80.00 174 LYS A CA 1
ATOM 1402 C C . LYS A 1 174 ? 11.841 0.414 -7.675 1.00 80.00 174 LYS A C 1
ATOM 1404 O O . LYS A 1 174 ? 12.329 1.535 -7.819 1.00 80.00 174 LYS A O 1
ATOM 1409 N N . ARG A 1 175 ? 10.790 0.216 -6.874 1.00 67.06 175 ARG A N 1
ATOM 1410 C CA . ARG A 1 175 ? 10.250 1.279 -6.013 1.00 67.06 175 ARG A CA 1
ATOM 1411 C C . ARG A 1 175 ? 11.132 1.383 -4.764 1.00 67.06 175 ARG A C 1
ATOM 1413 O O . ARG A 1 175 ? 11.467 0.362 -4.182 1.00 67.06 175 ARG A O 1
ATOM 1420 N N . ASP A 1 176 ? 11.386 2.598 -4.275 1.00 59.84 176 ASP A N 1
ATOM 1421 C CA . ASP A 1 176 ? 12.078 2.822 -2.986 1.00 59.84 176 ASP A CA 1
ATOM 1422 C C . ASP A 1 176 ? 11.370 2.163 -1.778 1.00 59.84 176 ASP A C 1
ATOM 1424 O O . ASP A 1 176 ? 11.950 2.047 -0.707 1.00 59.84 176 ASP A O 1
ATOM 1428 N N . ASN A 1 177 ? 10.111 1.737 -1.939 1.00 49.09 177 ASN A N 1
ATOM 1429 C CA . ASN A 1 177 ? 9.342 1.020 -0.919 1.00 49.09 177 ASN A CA 1
ATOM 1430 C C . ASN A 1 177 ? 9.431 -0.513 -1.040 1.00 49.09 177 ASN A C 1
ATOM 1432 O O . ASN A 1 177 ? 8.885 -1.187 -0.178 1.00 49.09 177 ASN A O 1
ATOM 1436 N N . ASP A 1 178 ? 10.070 -1.069 -2.076 1.00 47.97 178 ASP A N 1
ATOM 1437 C CA . ASP A 1 178 ? 10.239 -2.528 -2.202 1.00 47.97 178 ASP A CA 1
ATOM 1438 C C . ASP A 1 178 ? 11.385 -3.052 -1.312 1.00 47.97 178 ASP A C 1
ATOM 1440 O O . ASP A 1 178 ? 11.477 -4.252 -1.063 1.00 47.97 178 ASP A O 1
ATOM 1444 N N . THR A 1 179 ? 12.262 -2.174 -0.811 1.00 39.88 179 THR A N 1
ATOM 1445 C CA . THR A 1 179 ? 13.367 -2.533 0.097 1.00 39.88 179 THR A CA 1
ATOM 1446 C C . THR A 1 179 ? 12.929 -2.705 1.550 1.00 39.88 179 THR A C 1
ATOM 1448 O O . THR A 1 179 ? 13.554 -3.464 2.279 1.00 39.88 179 THR A O 1
ATOM 1451 N N . THR A 1 180 ? 11.840 -2.074 1.994 1.00 37.72 180 THR A N 1
ATOM 1452 C CA . THR A 1 180 ? 11.374 -2.194 3.388 1.00 37.72 180 THR A CA 1
ATOM 1453 C C . THR A 1 180 ? 10.541 -3.441 3.675 1.00 37.72 180 THR A C 1
ATOM 1455 O O . THR A 1 180 ? 10.317 -3.744 4.846 1.00 37.72 180 THR A O 1
ATOM 1458 N N . ASP A 1 181 ? 10.135 -4.188 2.646 1.00 41.19 181 ASP A N 1
ATOM 1459 C CA . ASP A 1 181 ? 9.281 -5.373 2.791 1.00 41.19 181 ASP A CA 1
ATOM 1460 C C . ASP A 1 181 ? 10.071 -6.705 2.793 1.00 41.19 181 ASP A C 1
ATOM 1462 O O . ASP A 1 181 ? 9.468 -7.768 2.948 1.00 41.19 181 ASP A O 1
ATOM 1466 N N . LEU A 1 182 ? 11.412 -6.681 2.674 1.00 36.69 182 LEU A N 1
ATOM 1467 C CA . LEU A 1 182 ? 12.255 -7.894 2.648 1.00 36.69 182 LEU A CA 1
ATOM 1468 C C . LEU A 1 182 ? 13.544 -7.857 3.492 1.00 36.69 182 LEU A C 1
ATOM 1470 O O . LEU A 1 182 ? 14.285 -8.841 3.467 1.00 36.69 182 LEU A O 1
ATOM 1474 N N . ASP A 1 183 ? 13.798 -6.822 4.301 1.00 33.91 183 ASP A N 1
ATOM 1475 C CA . ASP A 1 183 ? 14.926 -6.827 5.253 1.00 33.91 183 ASP A CA 1
ATOM 1476 C C . ASP A 1 183 ? 14.601 -7.681 6.496 1.00 33.91 183 ASP A C 1
ATOM 1478 O O . ASP A 1 183 ? 14.454 -7.218 7.625 1.00 33.91 183 ASP A O 1
ATOM 1482 N N . GLY A 1 184 ? 14.474 -8.985 6.250 1.00 37.34 184 GLY A N 1
ATOM 1483 C CA . GLY A 1 184 ? 14.556 -10.074 7.218 1.00 37.34 184 GLY A CA 1
ATOM 1484 C C . GLY A 1 184 ? 15.881 -10.833 7.102 1.00 37.34 184 GLY A C 1
ATOM 1485 O O . GLY A 1 184 ? 15.929 -12.028 7.390 1.00 37.34 184 GLY A O 1
ATOM 1486 N N . SER A 1 185 ? 16.950 -10.174 6.645 1.00 35.81 185 SER A N 1
ATOM 1487 C CA . SER A 1 185 ? 18.288 -10.762 6.562 1.00 35.81 185 SER A CA 1
ATOM 1488 C C . SER A 1 185 ? 19.362 -9.864 7.173 1.00 35.81 185 SER A C 1
ATOM 1490 O O . SER A 1 185 ? 20.357 -9.561 6.525 1.00 35.81 185 SER A O 1
ATOM 1492 N N . ASP A 1 186 ? 19.211 -9.529 8.454 1.00 34.72 186 ASP A N 1
ATOM 1493 C CA . ASP A 1 186 ? 20.374 -9.320 9.321 1.00 34.72 186 ASP A CA 1
ATOM 1494 C C . ASP A 1 186 ? 20.820 -10.685 9.870 1.00 34.72 186 ASP A C 1
ATOM 1496 O O . ASP A 1 186 ? 20.559 -11.072 11.008 1.00 34.72 186 ASP A O 1
ATOM 1500 N N . LEU A 1 187 ? 21.485 -11.449 9.002 1.00 39.22 187 LEU A N 1
ATOM 1501 C CA . LEU A 1 187 ? 22.386 -12.531 9.391 1.00 39.22 187 LEU A CA 1
ATOM 1502 C C . LEU A 1 187 ? 23.786 -12.191 8.881 1.00 39.22 187 LEU A C 1
ATOM 1504 O O . LEU A 1 187 ? 24.232 -12.732 7.873 1.00 39.22 187 LEU A O 1
ATOM 1508 N N . SER A 1 188 ? 24.486 -11.316 9.602 1.00 33.38 188 SER A N 1
ATOM 1509 C CA . SER A 1 188 ? 25.953 -11.307 9.654 1.00 33.38 188 SER A CA 1
ATOM 1510 C C . SER A 1 188 ? 26.458 -10.317 10.704 1.00 33.38 188 SER A C 1
ATOM 1512 O O . SER A 1 188 ? 26.300 -9.111 10.521 1.00 33.38 188 SER A O 1
ATOM 1514 N N . GLY A 1 189 ? 27.124 -10.829 11.746 1.00 33.22 189 GLY A N 1
ATOM 1515 C CA . GLY A 1 189 ? 27.969 -10.051 12.660 1.00 33.22 189 GLY A CA 1
ATOM 1516 C C . GLY A 1 189 ? 27.766 -10.375 14.125 1.00 33.22 189 GLY A C 1
ATOM 1517 O O . GLY A 1 189 ? 27.194 -9.511 14.817 1.00 33.22 189 GLY A O 1
#

Radius of gyration: 22.87 Å; Cα contacts (8 Å, |Δi|>4): 242; chains: 1; bounding box: 48×36×65 Å

Mean predicted aligned error: 10.41 Å

Nearest PDB structures (foldseek):
  6lpb-assembly1_R  TM=5.718E-01  e=5.118E+00  Homo sapiens
  1urm-assembly1_A  TM=3.715E-01  e=2.592E+00  Homo sapiens
  4k7i-assembly1_A  TM=3.626E-01  e=3.996E+00  Hom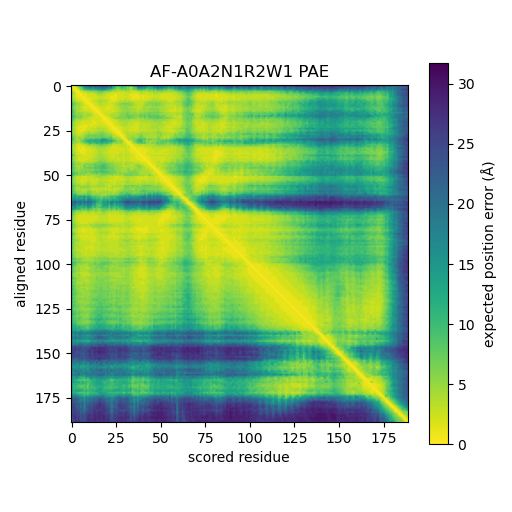o sapiens
  6m1h-assembly1_A  TM=3.171E-01  e=6.161E+00  Homo sapiens

Foldseek 3Di:
DFQWEKEFAPFFDQFPPPRDTFGIATDPQAPSPNHYAYALDQGPRDPDQWDKDKDWGDDPVCVPPDPRDTQIKIFTAHHRGTHHIDSDPVVSVVSSVPDDPVNNVVSVVVVVVVVVVVVVLVVLLVLLVVLVVCCVPDPDNPVSCPDPVVVNVVVVVVLVPDPHSNVVSVVVSDDPVVVVVPPPDPPDD